Protein AF-0000000085046410 (afdb_homodimer)

Structure (mmCIF, N/CA/C/O backbone):
data_AF-0000000085046410-model_v1
#
loop_
_entity.id
_entity.type
_entity.pdbx_description
1 polymer 'VOC domain-containing protein'
#
loop_
_atom_site.group_PDB
_atom_site.id
_atom_site.type_symbol
_atom_site.label_atom_id
_atom_site.label_alt_id
_atom_site.label_comp_id
_atom_site.label_asym_id
_atom_site.label_entity_id
_atom_site.label_seq_id
_atom_site.pdbx_PDB_ins_code
_atom_site.Cartn_x
_atom_site.Cartn_y
_atom_site.Cartn_z
_atom_site.occupancy
_atom_site.B_iso_or_equiv
_atom_site.auth_seq_id
_atom_site.auth_comp_id
_atom_site.auth_asym_id
_atom_site.auth_atom_id
_atom_site.pdbx_PDB_model_num
ATOM 1 N N . MET A 1 1 ? -1.59 -18.594 1.714 1 95.31 1 MET A N 1
ATOM 2 C CA . MET A 1 1 ? -0.84 -18.156 0.539 1 95.31 1 MET A CA 1
ATOM 3 C C . MET A 1 1 ? -0.277 -16.75 0.744 1 95.31 1 MET A C 1
ATOM 5 O O . MET A 1 1 ? 0.924 -16.594 0.967 1 95.31 1 MET A O 1
ATOM 9 N N . TRP A 1 2 ? -0.999 -15.766 0.775 1 97.25 2 TRP A N 1
ATOM 10 C CA . TRP A 1 2 ? -0.538 -14.414 1.081 1 97.25 2 TRP A CA 1
ATOM 11 C C . TRP A 1 2 ? -0.413 -14.211 2.586 1 97.25 2 TRP A C 1
ATOM 13 O O . TRP A 1 2 ? -1.308 -14.586 3.348 1 97.25 2 TRP A O 1
ATOM 23 N N . LYS A 1 3 ? 0.688 -13.602 3.021 1 98.19 3 LYS A N 1
ATOM 24 C CA . LYS A 1 3 ? 0.97 -13.602 4.453 1 98.19 3 LYS A CA 1
ATOM 25 C C . LYS A 1 3 ? 0.84 -12.195 5.039 1 98.19 3 LYS A C 1
ATOM 27 O O . LYS A 1 3 ? 0.313 -12.023 6.141 1 98.19 3 LYS A O 1
ATOM 32 N N . LYS A 1 4 ? 1.33 -11.203 4.387 1 98 4 LYS A N 1
ATOM 33 C CA . LYS A 1 4 ? 1.291 -9.836 4.902 1 98 4 LYS A CA 1
ATOM 34 C C . LYS A 1 4 ? 1.67 -8.828 3.82 1 98 4 LYS A C 1
ATOM 36 O O . LYS A 1 4 ? 2.256 -9.195 2.799 1 98 4 LYS A O 1
ATOM 41 N N . LEU A 1 5 ? 1.292 -7.59 3.977 1 97.88 5 LEU A N 1
ATOM 42 C CA . LEU A 1 5 ? 1.789 -6.48 3.17 1 97.88 5 LEU A CA 1
ATOM 43 C C . LEU A 1 5 ? 3.244 -6.172 3.508 1 97.88 5 LEU A C 1
ATOM 45 O O . LEU A 1 5 ? 3.549 -5.746 4.625 1 97.88 5 LEU A O 1
ATOM 49 N N . GLU A 1 6 ? 4.098 -6.402 2.623 1 96.56 6 GLU A N 1
ATOM 50 C CA . GLU A 1 6 ? 5.512 -6.141 2.865 1 96.56 6 GLU A CA 1
ATOM 51 C C . GLU A 1 6 ? 5.816 -4.648 2.781 1 96.56 6 GLU A C 1
ATOM 53 O O . GLU A 1 6 ? 6.398 -4.074 3.705 1 96.56 6 GLU A O 1
ATOM 58 N N . CYS A 1 7 ? 5.438 -4.094 1.697 1 97.94 7 CYS A N 1
ATOM 59 C CA . CYS A 1 7 ? 5.703 -2.678 1.481 1 97.94 7 CYS A CA 1
ATOM 60 C C . CYS A 1 7 ? 4.828 -2.123 0.363 1 97.94 7 CYS A C 1
ATOM 62 O O . CYS A 1 7 ? 4.176 -2.883 -0.355 1 97.94 7 CYS A O 1
ATOM 64 N N . ILE A 1 8 ? 4.77 -0.828 0.295 1 98.62 8 ILE A N 1
ATOM 65 C CA . ILE A 1 8 ? 4.359 -0.088 -0.894 1 98.62 8 ILE A CA 1
ATOM 66 C C . ILE A 1 8 ? 5.555 0.671 -1.467 1 98.62 8 ILE A C 1
ATOM 68 O O . ILE A 1 8 ? 6.234 1.406 -0.747 1 98.62 8 ILE A O 1
ATOM 72 N N . ALA A 1 9 ? 5.797 0.421 -2.719 1 98.69 9 ALA A N 1
ATOM 73 C CA . ALA A 1 9 ? 6.863 1.151 -3.402 1 98.69 9 ALA A CA 1
ATOM 74 C C . ALA A 1 9 ? 6.293 2.285 -4.25 1 98.69 9 ALA A C 1
ATOM 76 O O . ALA A 1 9 ? 5.383 2.07 -5.055 1 98.69 9 ALA A O 1
ATOM 77 N N . ILE A 1 10 ? 6.805 3.469 -4.098 1 98.81 10 ILE A N 1
ATOM 78 C CA . ILE A 1 10 ? 6.309 4.637 -4.812 1 98.81 10 ILE A CA 1
ATOM 79 C C . ILE A 1 10 ? 7.445 5.277 -5.605 1 98.81 10 ILE A C 1
ATOM 81 O O . ILE A 1 10 ? 8.617 5.16 -5.234 1 98.81 10 ILE A O 1
ATOM 85 N N . PHE A 1 11 ? 7.047 5.918 -6.652 1 98.69 11 PHE A N 1
ATOM 86 C CA . PHE A 1 11 ? 8.016 6.598 -7.504 1 98.69 11 PHE A CA 1
ATOM 87 C C . PHE A 1 11 ? 8.289 8.008 -6.988 1 98.69 11 PHE A C 1
ATOM 89 O O . PHE A 1 11 ? 7.379 8.695 -6.535 1 98.69 11 PHE A O 1
ATOM 96 N N . THR A 1 12 ? 9.461 8.414 -7.039 1 98.69 12 THR A N 1
ATOM 97 C CA . THR A 1 12 ? 9.883 9.789 -6.785 1 98.69 12 THR A CA 1
ATOM 98 C C . THR A 1 12 ? 10.977 10.203 -7.77 1 98.69 12 THR A C 1
ATOM 100 O O . THR A 1 12 ? 11.844 9.406 -8.109 1 98.69 12 THR A O 1
ATOM 103 N N . GLU A 1 13 ? 10.883 11.359 -8.281 1 97.81 13 GLU A N 1
ATOM 104 C CA . GLU A 1 13 ? 11.867 11.867 -9.242 1 97.81 13 GLU A CA 1
ATOM 105 C C . GLU A 1 13 ? 13.195 12.172 -8.562 1 97.81 13 GLU A C 1
ATOM 107 O O . GLU A 1 13 ? 14.258 11.836 -9.078 1 97.81 13 GLU A O 1
ATOM 112 N N . ASP A 1 14 ? 13.148 12.859 -7.484 1 98.12 14 ASP A N 1
ATOM 113 C CA . ASP A 1 14 ? 14.312 13.195 -6.676 1 98.12 14 ASP A CA 1
ATOM 114 C C . ASP A 1 14 ? 14.312 12.43 -5.355 1 98.12 14 ASP A C 1
ATOM 116 O O . ASP A 1 14 ? 13.766 12.898 -4.359 1 98.12 14 ASP A O 1
ATOM 120 N N . ILE A 1 15 ? 15.031 11.359 -5.297 1 98.5 15 ILE A N 1
ATOM 121 C CA . ILE A 1 15 ? 14.922 10.406 -4.195 1 98.5 15 ILE A CA 1
ATOM 122 C C . ILE A 1 15 ? 15.555 10.992 -2.938 1 98.5 15 ILE A C 1
ATOM 124 O O . ILE A 1 15 ? 15.094 10.742 -1.824 1 98.5 15 ILE A O 1
ATOM 128 N N . LYS A 1 16 ? 16.609 11.773 -3.02 1 98.31 16 LYS A N 1
ATOM 129 C CA . LYS A 1 16 ? 17.234 12.391 -1.859 1 98.31 16 LYS A CA 1
ATOM 130 C C . LYS A 1 16 ? 16.281 13.352 -1.157 1 98.31 16 LYS A C 1
ATOM 132 O O . LYS A 1 16 ? 16.172 13.344 0.07 1 98.31 16 LYS A O 1
ATOM 137 N N . GLU A 1 17 ? 15.602 14.141 -1.913 1 98.5 17 GLU A N 1
ATOM 138 C CA . GLU A 1 17 ? 14.625 15.062 -1.34 1 98.5 17 GLU A CA 1
ATOM 139 C C . GLU A 1 17 ? 13.477 14.305 -0.678 1 98.5 17 GLU A C 1
ATOM 141 O O . GLU A 1 17 ? 12.977 14.711 0.374 1 98.5 17 GLU A O 1
ATOM 146 N N . SER A 1 18 ? 13.039 13.273 -1.33 1 98.81 18 SER A N 1
ATOM 147 C CA . SER A 1 18 ? 11.953 12.477 -0.763 1 98.81 18 SER A CA 1
ATOM 148 C C . SER A 1 18 ? 12.375 11.82 0.547 1 98.81 18 SER A C 1
ATOM 150 O O . SER A 1 18 ? 11.609 11.789 1.51 1 98.81 18 SER A O 1
ATOM 152 N N . ILE A 1 19 ? 13.586 11.258 0.604 1 98.75 19 ILE A N 1
ATOM 153 C CA . ILE A 1 19 ? 14.102 10.68 1.84 1 98.75 19 ILE A CA 1
ATOM 154 C C . ILE A 1 19 ? 14.023 11.711 2.965 1 98.75 19 ILE A C 1
ATOM 156 O O . ILE A 1 19 ? 13.5 11.422 4.043 1 98.75 19 ILE A O 1
ATOM 160 N N . ALA A 1 20 ? 14.531 12.906 2.709 1 98.62 20 ALA A N 1
ATOM 161 C CA . ALA A 1 20 ? 14.539 13.969 3.709 1 98.62 20 ALA A CA 1
ATOM 162 C C . ALA A 1 20 ? 13.117 14.305 4.16 1 98.62 20 ALA A C 1
ATOM 164 O O . ALA A 1 20 ? 12.867 14.484 5.355 1 98.62 20 ALA A O 1
ATOM 165 N N . PHE A 1 21 ? 12.258 14.352 3.211 1 98.69 21 PHE A N 1
ATOM 166 C CA . PHE A 1 21 ? 10.875 14.68 3.52 1 98.69 21 PHE A CA 1
ATOM 167 C C . PHE A 1 21 ? 10.266 13.633 4.438 1 98.69 21 PHE A C 1
ATOM 169 O O . PHE A 1 21 ? 9.719 13.961 5.492 1 98.69 21 PHE A O 1
ATOM 176 N N . TYR A 1 22 ? 10.297 12.383 4.062 1 98.69 22 TYR A N 1
ATOM 177 C CA . TYR A 1 22 ? 9.648 11.328 4.836 1 98.69 22 TYR A CA 1
ATOM 178 C C . TYR A 1 22 ? 10.344 11.125 6.176 1 98.69 22 TYR A C 1
ATOM 180 O O . TYR A 1 22 ? 9.703 10.766 7.164 1 98.69 22 TYR A O 1
ATOM 188 N N . GLN A 1 23 ? 11.656 11.359 6.289 1 98.5 23 GLN A N 1
ATOM 189 C CA . GLN A 1 23 ? 12.328 11.352 7.582 1 98.5 23 GLN A CA 1
ATOM 190 C C . GLN A 1 23 ? 11.758 12.43 8.5 1 98.5 23 GLN A C 1
ATOM 192 O O . GLN A 1 23 ? 11.609 12.219 9.703 1 98.5 23 GLN A O 1
ATOM 197 N N . SER A 1 24 ? 11.5 13.586 7.906 1 97.5 24 SER A N 1
ATOM 198 C CA . SER A 1 24 ? 10.93 14.672 8.695 1 97.5 24 SER A CA 1
ATOM 199 C C . SER A 1 24 ? 9.562 14.289 9.258 1 97.5 24 SER A C 1
ATOM 201 O O . SER A 1 24 ? 9.07 14.922 10.195 1 97.5 24 SER A O 1
ATOM 203 N N . LEU A 1 25 ? 8.914 13.305 8.664 1 97.62 25 LEU A N 1
ATOM 204 C CA . LEU A 1 25 ? 7.602 12.852 9.102 1 97.62 25 LEU A CA 1
ATOM 205 C C . LEU A 1 25 ? 7.73 11.719 10.117 1 97.62 25 LEU A C 1
ATOM 207 O O . LEU A 1 25 ? 6.723 11.219 10.625 1 97.62 25 LEU A O 1
ATOM 211 N N . GLY A 1 26 ? 8.945 11.234 10.375 1 97.38 26 GLY A N 1
ATOM 212 C CA . GLY A 1 26 ? 9.164 10.266 11.438 1 97.38 26 GLY A CA 1
ATOM 213 C C . GLY A 1 26 ? 9.688 8.938 10.93 1 97.38 26 GLY A C 1
ATOM 214 O O . GLY A 1 26 ? 9.984 8.031 11.719 1 97.38 26 GLY A O 1
ATOM 215 N N . LEU A 1 27 ? 9.773 8.789 9.602 1 98.5 27 LEU A N 1
ATOM 216 C CA . LEU A 1 27 ? 10.312 7.543 9.07 1 98.5 27 LEU A CA 1
ATOM 217 C C . LEU A 1 27 ? 11.836 7.535 9.148 1 98.5 27 LEU A C 1
ATOM 219 O O . LEU A 1 27 ? 12.461 8.594 9.273 1 98.5 27 LEU A O 1
ATOM 223 N N . THR A 1 28 ? 12.406 6.305 9.102 1 98.62 28 THR A N 1
ATOM 224 C CA . THR A 1 28 ? 13.852 6.145 9.109 1 98.62 28 THR A CA 1
ATOM 225 C C . THR A 1 28 ? 14.312 5.336 7.895 1 98.62 28 THR A C 1
ATOM 227 O O . THR A 1 28 ? 13.664 4.355 7.52 1 98.62 28 THR A O 1
ATOM 230 N N . LYS A 1 29 ? 15.383 5.781 7.277 1 98.44 29 LYS A N 1
ATOM 231 C CA . LYS A 1 29 ? 15.984 5 6.199 1 98.44 29 LYS A CA 1
ATOM 232 C C . LYS A 1 29 ? 16.547 3.682 6.723 1 98.44 29 LYS A C 1
ATOM 234 O O . LYS A 1 29 ? 17.453 3.676 7.562 1 98.44 29 LYS A O 1
ATOM 239 N N . ALA A 1 30 ? 16.078 2.635 6.211 1 98.12 30 ALA A N 1
ATOM 240 C CA . ALA A 1 30 ? 16.469 1.326 6.73 1 98.12 30 ALA A CA 1
ATOM 241 C C . ALA A 1 30 ? 17.531 0.678 5.852 1 98.12 30 ALA A C 1
ATOM 243 O O . ALA A 1 30 ? 18.453 0.029 6.355 1 98.12 30 ALA A O 1
ATOM 244 N N . TRP A 1 31 ? 17.422 0.747 4.578 1 97.69 31 TRP A N 1
ATOM 245 C CA . TRP A 1 31 ? 18.344 0.157 3.611 1 97.69 31 TRP A CA 1
ATOM 246 C C . TRP A 1 31 ? 18.281 0.896 2.279 1 97.69 31 TRP A C 1
ATOM 248 O O . TRP A 1 31 ? 17.359 1.691 2.045 1 97.69 31 TRP A O 1
ATOM 258 N N . GLU A 1 32 ? 19.219 0.774 1.506 1 97.12 32 GLU A N 1
ATOM 259 C CA . GLU A 1 32 ? 19.234 1.232 0.12 1 97.12 32 GLU A CA 1
ATOM 260 C C . GLU A 1 32 ? 19.812 0.165 -0.804 1 97.12 32 GLU A C 1
ATOM 262 O O . GLU A 1 32 ? 20.641 -0.646 -0.381 1 97.12 32 GLU A O 1
ATOM 267 N N . ALA A 1 33 ? 19.312 0.084 -1.944 1 95.19 33 ALA A N 1
ATOM 268 C CA . ALA A 1 33 ? 19.781 -0.821 -2.99 1 95.19 33 ALA A CA 1
ATOM 269 C C . ALA A 1 33 ? 19.844 -0.113 -4.34 1 95.19 33 ALA A C 1
ATOM 271 O O . ALA A 1 33 ? 19.203 0.925 -4.535 1 95.19 33 ALA A O 1
ATOM 272 N N . TYR A 1 34 ? 20.672 -0.671 -5.141 1 94.62 34 TYR A N 1
ATOM 273 C CA . TYR A 1 34 ? 20.828 -0.117 -6.48 1 94.62 34 TYR A CA 1
ATOM 274 C C . TYR A 1 34 ? 20.469 -1.147 -7.543 1 94.62 34 TYR A C 1
ATOM 276 O O . TYR A 1 34 ? 20.656 -2.35 -7.34 1 94.62 34 TYR A O 1
ATOM 284 N N . GLN A 1 35 ? 19.844 -0.603 -8.594 1 91.12 35 GLN A N 1
ATOM 285 C CA . GLN A 1 35 ? 19.453 -1.455 -9.711 1 91.12 35 GLN A CA 1
ATOM 286 C C . GLN A 1 35 ? 20.078 -0.977 -11.016 1 91.12 35 GLN A C 1
ATOM 288 O O . GLN A 1 35 ? 20.469 0.187 -11.141 1 91.12 35 GLN A O 1
ATOM 293 N N . ASP A 1 36 ? 20.062 -1.9 -12 1 90.81 36 ASP A N 1
ATOM 294 C CA . ASP A 1 36 ? 20.516 -1.613 -13.352 1 90.81 36 ASP A CA 1
ATOM 295 C C . ASP A 1 36 ? 21.859 -0.88 -13.336 1 90.81 36 ASP A C 1
ATOM 297 O O . ASP A 1 36 ? 21.984 0.211 -13.898 1 90.81 36 ASP A O 1
ATOM 301 N N . GLU A 1 37 ? 22.891 -1.521 -12.727 1 90.06 37 GLU A N 1
ATOM 302 C CA . GLU A 1 37 ? 24.25 -0.996 -12.648 1 90.06 37 GLU A CA 1
ATOM 303 C C . GLU A 1 37 ? 24.266 0.386 -12 1 90.06 37 GLU A C 1
ATOM 305 O O . GLU A 1 37 ? 24.812 1.335 -12.57 1 90.06 37 GLU A O 1
ATOM 310 N N . GLU A 1 38 ? 23.469 0.575 -11.008 1 87.69 38 GLU A N 1
ATOM 311 C CA . GLU A 1 38 ? 23.469 1.73 -10.117 1 87.69 38 GLU A CA 1
ATOM 312 C C . GLU A 1 38 ? 22.766 2.92 -10.766 1 87.69 38 GLU A C 1
ATOM 314 O O . GLU A 1 38 ? 22.906 4.055 -10.305 1 87.69 38 GLU A O 1
ATOM 319 N N . GLN A 1 39 ? 22.109 2.631 -11.812 1 93 39 GLN A N 1
ATOM 320 C CA . GLN A 1 39 ? 21.375 3.703 -12.469 1 93 39 GLN A CA 1
ATOM 321 C C . GLN A 1 39 ? 20.172 4.145 -11.633 1 93 39 GLN A C 1
ATOM 323 O O . GLN A 1 39 ? 19.812 5.324 -11.617 1 93 39 GLN A O 1
ATOM 328 N N . TRP A 1 40 ? 19.578 3.143 -11.016 1 96.5 40 TRP A N 1
ATOM 329 C CA . TRP A 1 40 ? 18.375 3.441 -10.242 1 96.5 40 TRP A CA 1
ATOM 330 C C . TRP A 1 40 ? 18.547 3.016 -8.789 1 96.5 40 TRP A C 1
ATOM 332 O O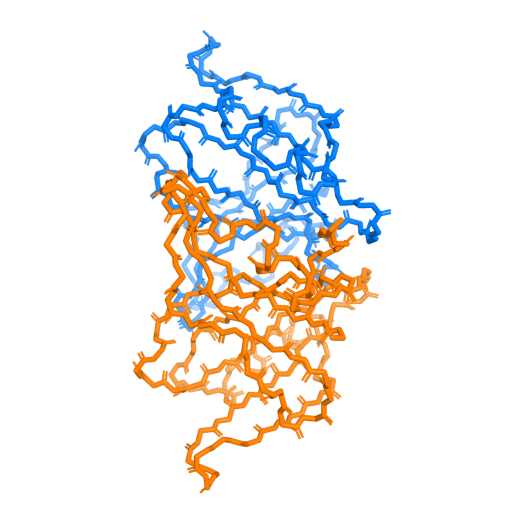 . TRP A 1 40 ? 19.344 2.129 -8.484 1 96.5 40 TRP A O 1
ATOM 342 N N . MET A 1 41 ? 17.812 3.66 -7.934 1 97.31 41 MET A N 1
ATOM 343 C CA . MET A 1 41 ? 17.938 3.441 -6.496 1 97.31 41 MET A CA 1
ATOM 344 C C . MET A 1 41 ? 16.594 3.062 -5.883 1 97.31 41 MET A C 1
ATOM 346 O O . MET A 1 41 ? 15.555 3.566 -6.305 1 97.31 41 MET A O 1
ATOM 350 N N . LEU A 1 42 ? 16.688 2.152 -4.926 1 97.81 42 LEU A N 1
ATOM 351 C CA . LEU A 1 42 ? 15.602 1.825 -4.008 1 97.81 42 LEU A CA 1
ATOM 352 C C . LEU A 1 42 ? 15.992 2.143 -2.57 1 97.81 42 LEU A C 1
ATOM 354 O O . LEU A 1 42 ? 17.125 1.881 -2.156 1 97.81 42 LEU A O 1
ATOM 358 N N . VAL A 1 43 ? 15.109 2.703 -1.853 1 98.69 43 VAL A N 1
ATOM 359 C CA . VAL A 1 43 ? 15.352 2.99 -0.443 1 98.69 43 VAL A CA 1
ATOM 360 C C . VAL A 1 43 ? 14.156 2.529 0.392 1 98.69 43 VAL A C 1
ATOM 362 O O . VAL A 1 43 ? 13.023 2.953 0.155 1 98.69 43 VAL A O 1
ATOM 365 N N . GLY A 1 44 ? 14.406 1.691 1.315 1 98.62 44 GLY A N 1
ATOM 366 C CA . GLY A 1 44 ? 13.383 1.295 2.271 1 98.62 44 GLY A CA 1
ATOM 367 C C . GLY A 1 44 ? 13.266 2.252 3.443 1 98.62 44 GLY A C 1
ATOM 368 O O . GLY A 1 44 ? 14.242 2.494 4.16 1 98.62 44 GLY A O 1
ATOM 369 N N . MET A 1 45 ? 12.062 2.863 3.625 1 98.81 45 MET A N 1
ATOM 370 C CA . MET A 1 45 ? 11.758 3.725 4.766 1 98.81 45 MET A CA 1
ATOM 371 C C . MET A 1 45 ? 10.914 2.986 5.797 1 98.81 45 MET A C 1
ATOM 373 O O . MET A 1 45 ? 9.844 2.471 5.469 1 98.81 45 MET A O 1
ATOM 377 N N . ARG A 1 46 ? 11.352 2.982 7.016 1 98.44 46 ARG A N 1
ATOM 378 C CA . ARG A 1 46 ? 10.648 2.289 8.086 1 98.44 46 ARG A CA 1
ATOM 379 C C . ARG A 1 46 ? 9.828 3.264 8.922 1 98.44 46 ARG A C 1
ATOM 381 O O . ARG A 1 46 ? 10.289 4.363 9.242 1 98.44 46 ARG A O 1
ATOM 388 N N . PHE A 1 47 ? 8.641 2.873 9.227 1 98.38 47 PHE A N 1
ATOM 389 C CA . PHE A 1 47 ? 7.801 3.609 10.164 1 98.38 47 PHE A CA 1
ATOM 390 C C . PHE A 1 47 ? 8.211 3.314 11.602 1 98.38 47 PHE A C 1
ATOM 392 O O . PHE A 1 47 ? 8.82 2.279 11.875 1 98.38 47 PHE A O 1
ATOM 399 N N . PRO A 1 48 ? 7.902 4.191 12.539 1 97.81 48 PRO A N 1
ATOM 400 C CA . PRO A 1 48 ? 8.219 3.926 13.945 1 97.81 48 PRO A CA 1
ATOM 401 C C . PRO A 1 48 ? 7.488 2.705 14.492 1 97.81 48 PRO A C 1
ATOM 403 O O . PRO A 1 48 ? 7.996 2.023 15.383 1 97.81 48 PRO A O 1
ATOM 406 N N . ASP A 1 49 ? 6.332 2.521 13.945 1 95.75 49 ASP A N 1
ATOM 407 C CA . ASP A 1 49 ? 5.504 1.392 14.359 1 95.75 49 ASP A CA 1
ATOM 408 C C . ASP A 1 49 ? 5.141 0.51 13.172 1 95.75 49 ASP A C 1
ATOM 410 O O . ASP A 1 49 ? 5.215 0.95 12.023 1 95.75 49 ASP A O 1
ATOM 414 N N . GLY A 1 50 ? 4.859 -0.725 13.445 1 91.62 50 GLY A N 1
ATOM 415 C CA . GLY A 1 50 ? 4.441 -1.633 12.383 1 91.62 50 GLY A CA 1
ATOM 416 C C . GLY A 1 50 ? 5.609 -2.268 11.648 1 91.62 50 GLY A C 1
ATOM 417 O O . GLY A 1 50 ? 6.77 -1.969 11.938 1 91.62 50 GLY A O 1
ATOM 418 N N . GLU A 1 51 ? 5.281 -3.105 10.648 1 93.81 51 GLU A N 1
ATOM 419 C CA . GLU A 1 51 ? 6.328 -3.904 10.016 1 93.81 51 GLU A CA 1
ATOM 420 C C . GLU A 1 51 ? 6.43 -3.604 8.523 1 93.81 51 GLU A C 1
ATOM 422 O O . GLU A 1 51 ? 7.445 -3.9 7.895 1 93.81 51 GLU A O 1
ATOM 427 N N . SER A 1 52 ? 5.406 -3.029 7.93 1 96.69 52 SER A N 1
ATOM 428 C CA . SER A 1 52 ? 5.453 -2.705 6.508 1 96.69 52 SER A CA 1
ATOM 429 C C . SER A 1 52 ? 6.285 -1.454 6.254 1 96.69 52 SER A C 1
ATOM 431 O O . SER A 1 52 ? 6.316 -0.542 7.082 1 96.69 52 SER A O 1
ATOM 433 N N . GLU A 1 53 ? 6.879 -1.392 5.109 1 98.25 53 GLU A N 1
ATOM 434 C CA . GLU A 1 53 ? 7.75 -0.268 4.77 1 98.25 53 GLU A CA 1
ATOM 435 C C . GLU A 1 53 ? 7.152 0.57 3.641 1 98.25 53 GLU A C 1
ATOM 437 O O . GLU A 1 53 ? 6.289 0.099 2.9 1 98.25 53 GLU A O 1
ATOM 442 N N . LEU A 1 54 ? 7.562 1.813 3.559 1 98.81 54 LEU A N 1
ATOM 443 C CA . LEU A 1 54 ? 7.465 2.639 2.359 1 98.81 54 LEU A CA 1
ATOM 444 C C . LEU A 1 54 ? 8.766 2.584 1.557 1 98.81 54 LEU A C 1
ATOM 446 O O . LEU A 1 54 ? 9.82 2.967 2.055 1 98.81 54 LEU A O 1
ATOM 450 N N . VAL A 1 55 ? 8.695 2.088 0.378 1 98.81 55 VAL A N 1
ATOM 451 C CA . VAL A 1 55 ? 9.898 2.002 -0.435 1 98.81 55 VAL A CA 1
ATOM 452 C C . VAL A 1 55 ? 9.883 3.094 -1.502 1 98.81 55 VAL A C 1
ATOM 454 O O . VAL A 1 55 ? 8.891 3.26 -2.213 1 98.81 55 VAL A O 1
ATOM 457 N N . LEU A 1 56 ? 10.93 3.854 -1.559 1 98.88 56 LEU A N 1
ATOM 458 C CA . LEU A 1 56 ? 11.125 4.879 -2.578 1 98.88 56 LEU A CA 1
ATOM 459 C C . LEU A 1 56 ? 11.914 4.328 -3.76 1 98.88 56 LEU A C 1
ATOM 461 O O . LEU A 1 56 ? 12.898 3.605 -3.572 1 98.88 56 LEU A O 1
ATOM 465 N N . LYS A 1 57 ? 11.438 4.602 -4.949 1 98.62 57 LYS A N 1
ATOM 466 C CA . LYS A 1 57 ? 12.148 4.195 -6.156 1 98.62 57 LYS A CA 1
ATOM 467 C C . LYS A 1 57 ? 12.203 5.332 -7.172 1 98.62 57 LYS A C 1
ATOM 469 O O . LYS A 1 57 ? 11.266 6.129 -7.273 1 98.62 57 LYS A O 1
ATOM 474 N N . ASN A 1 58 ? 13.273 5.383 -7.992 1 98.44 58 ASN A N 1
ATOM 475 C CA . ASN A 1 58 ? 13.422 6.547 -8.859 1 98.44 58 ASN A CA 1
ATOM 476 C C . ASN A 1 58 ? 13.57 6.137 -10.32 1 98.44 58 ASN A C 1
ATOM 478 O O . ASN A 1 58 ? 13.992 6.941 -11.156 1 98.44 58 ASN A O 1
ATOM 482 N N . ASN A 1 59 ? 13.297 4.844 -10.648 1 97.69 59 ASN A N 1
ATOM 483 C CA . ASN A 1 59 ? 13.242 4.438 -12.055 1 97.69 59 ASN A CA 1
ATOM 484 C C . ASN A 1 59 ? 12.031 5.031 -12.766 1 97.69 59 ASN A C 1
ATOM 486 O O . ASN A 1 59 ? 10.898 4.656 -12.484 1 97.69 59 ASN A O 1
ATOM 490 N N . PRO A 1 60 ? 12.234 5.926 -13.75 1 96.62 60 PRO A N 1
ATOM 491 C CA . PRO A 1 60 ? 11.102 6.617 -14.367 1 96.62 60 PRO A CA 1
ATOM 492 C C . PRO A 1 60 ? 10.219 5.684 -15.195 1 96.62 60 PRO A C 1
ATOM 494 O O . PRO A 1 60 ? 9.07 6.027 -15.508 1 96.62 60 PRO A O 1
ATOM 497 N N . ASN A 1 61 ? 10.727 4.523 -15.586 1 95.75 61 ASN A N 1
ATOM 498 C CA . ASN A 1 61 ? 9.938 3.537 -16.312 1 95.75 61 ASN A CA 1
ATOM 499 C C . ASN A 1 61 ? 8.945 2.826 -15.391 1 95.75 61 ASN A C 1
ATOM 501 O O . ASN A 1 61 ? 8.031 2.145 -15.859 1 95.75 61 ASN A O 1
ATOM 505 N N . LEU A 1 62 ? 9.102 2.996 -14.117 1 95.31 62 LEU A N 1
ATOM 506 C CA . LEU A 1 62 ? 8.227 2.418 -13.094 1 95.31 62 LEU A CA 1
ATOM 507 C C . LEU A 1 62 ? 7.598 3.508 -12.242 1 95.31 62 LEU A C 1
ATOM 509 O O . LEU A 1 62 ? 7.691 3.471 -11.008 1 95.31 62 LEU A O 1
ATOM 513 N N . ASN A 1 63 ? 7.02 4.398 -12.844 1 96.44 63 ASN A N 1
ATOM 514 C CA . ASN A 1 63 ? 6.477 5.586 -12.195 1 96.44 63 ASN A CA 1
ATOM 515 C C . ASN A 1 63 ? 5.051 5.355 -11.703 1 96.44 63 ASN A C 1
ATOM 517 O O . ASN A 1 63 ? 4.164 6.168 -11.961 1 96.44 63 ASN A O 1
ATOM 521 N N . PHE A 1 64 ? 4.824 4.223 -11.055 1 94.81 64 PHE A N 1
ATOM 522 C CA . PHE A 1 64 ? 3.559 3.83 -10.445 1 94.81 64 PHE A CA 1
ATOM 523 C C . PHE A 1 64 ? 3.785 3.186 -9.086 1 94.81 64 PHE A C 1
ATOM 525 O O . PHE A 1 64 ? 4.91 2.812 -8.75 1 94.81 64 PHE A O 1
ATOM 532 N N . SER A 1 65 ? 2.775 3.146 -8.328 1 96.69 65 SER A N 1
ATOM 533 C CA . SER A 1 65 ? 2.873 2.486 -7.031 1 96.69 65 SER A CA 1
ATOM 534 C C . SER A 1 65 ? 2.805 0.97 -7.176 1 96.69 65 SER A C 1
ATOM 536 O O . SER A 1 65 ? 2.012 0.452 -7.969 1 96.69 65 SER A O 1
ATOM 538 N N . GLU A 1 66 ? 3.613 0.281 -6.492 1 97.81 66 GLU A N 1
ATOM 539 C CA . GLU A 1 66 ? 3.609 -1.179 -6.449 1 97.81 66 GLU A CA 1
ATOM 540 C C . GLU A 1 66 ? 3.238 -1.687 -5.059 1 97.81 66 GLU A C 1
ATOM 542 O O . GLU A 1 66 ? 3.865 -1.307 -4.066 1 97.81 66 GLU A O 1
ATOM 547 N N . ILE A 1 67 ? 2.244 -2.52 -4.98 1 98.69 67 ILE A N 1
ATOM 548 C CA . ILE A 1 67 ? 1.867 -3.199 -3.748 1 98.69 67 ILE A CA 1
ATOM 549 C C . ILE A 1 67 ? 2.59 -4.543 -3.654 1 98.69 67 ILE A C 1
ATOM 551 O O . ILE A 1 67 ? 2.355 -5.438 -4.469 1 98.69 67 ILE A O 1
ATOM 555 N N . GLU A 1 68 ? 3.424 -4.676 -2.682 1 98.56 68 GLU A N 1
ATOM 556 C CA . GLU A 1 68 ? 4.207 -5.898 -2.557 1 98.56 68 GLU A CA 1
ATOM 557 C C . GLU A 1 68 ? 3.717 -6.75 -1.388 1 98.56 68 GLU A C 1
ATOM 559 O O . GLU A 1 68 ? 3.629 -6.27 -0.256 1 98.56 68 GLU A O 1
ATOM 564 N N . ILE A 1 69 ? 3.457 -8.008 -1.653 1 98.69 69 ILE A N 1
ATOM 565 C CA . ILE A 1 69 ? 2.887 -8.938 -0.688 1 98.69 69 ILE A CA 1
ATOM 566 C C . ILE A 1 69 ? 3.873 -10.07 -0.423 1 98.69 69 ILE A C 1
ATOM 568 O O . ILE A 1 69 ? 4.449 -10.633 -1.357 1 98.69 69 ILE A O 1
ATOM 572 N N . VAL A 1 70 ? 4.035 -10.383 0.818 1 98.25 70 VAL A N 1
ATOM 573 C CA . VAL A 1 70 ? 4.816 -11.555 1.174 1 98.25 70 VAL A CA 1
ATOM 574 C C . VAL A 1 70 ? 3.977 -12.82 0.978 1 98.25 70 VAL A C 1
ATOM 576 O O . VAL A 1 70 ? 2.875 -12.93 1.522 1 98.25 70 VAL A O 1
ATOM 579 N N . CYS A 1 71 ? 4.504 -13.664 0.186 1 97.06 71 CYS A N 1
ATOM 580 C CA . CYS A 1 71 ? 3.932 -14.984 -0.051 1 97.06 71 CYS A CA 1
ATOM 581 C C . CYS A 1 71 ? 4.797 -16.078 0.567 1 97.06 71 CYS A C 1
ATOM 583 O O . CYS A 1 71 ? 6.027 -16.016 0.488 1 97.06 71 CYS A O 1
ATOM 585 N N . GLU A 1 72 ? 4.145 -17.016 1.173 1 95.94 72 GLU A N 1
ATOM 586 C CA . GLU A 1 72 ? 4.891 -18.125 1.752 1 95.94 72 GLU A CA 1
ATOM 587 C C . GLU A 1 72 ? 5.773 -18.812 0.706 1 95.94 72 GLU A C 1
ATOM 589 O O . GLU A 1 72 ? 6.953 -19.062 0.955 1 95.94 72 GLU A O 1
ATOM 594 N N . ASP A 1 73 ? 5.23 -19.188 -0.378 1 97.56 73 ASP A N 1
ATOM 595 C CA . ASP A 1 73 ? 5.879 -19.844 -1.51 1 97.56 73 ASP A CA 1
ATOM 596 C C . ASP A 1 73 ? 5.352 -19.297 -2.836 1 97.56 73 ASP A C 1
ATOM 598 O O . ASP A 1 73 ? 4.246 -19.641 -3.258 1 97.56 73 ASP A O 1
ATOM 602 N N . VAL A 1 74 ? 6.207 -18.531 -3.549 1 98.38 74 VAL A N 1
ATOM 603 C CA . VAL A 1 74 ? 5.785 -17.828 -4.754 1 98.38 74 VAL A CA 1
ATOM 604 C C . VAL A 1 74 ? 5.516 -18.828 -5.871 1 98.38 74 VAL A C 1
ATOM 606 O O . VAL A 1 74 ? 4.52 -18.703 -6.59 1 98.38 74 VAL A O 1
ATOM 609 N N . GLN A 1 75 ? 6.359 -19.781 -5.992 1 98 75 GLN A N 1
ATOM 610 C CA . GLN A 1 75 ? 6.195 -20.781 -7.035 1 98 75 GLN A CA 1
ATOM 611 C C . GLN A 1 75 ? 4.926 -21.609 -6.816 1 98 75 GLN A C 1
ATOM 613 O O . GLN A 1 75 ? 4.18 -21.859 -7.762 1 98 75 GLN A O 1
ATOM 618 N N . HIS A 1 76 ? 4.723 -22 -5.629 1 97.81 76 HIS A N 1
ATOM 619 C CA . HIS A 1 76 ? 3.516 -22.75 -5.309 1 97.81 76 HIS A CA 1
ATOM 620 C C . HIS A 1 76 ? 2.264 -21.922 -5.594 1 97.81 76 HIS A C 1
ATOM 622 O O . HIS A 1 76 ? 1.28 -22.453 -6.125 1 97.81 76 HIS A O 1
ATOM 628 N N . THR A 1 77 ? 2.312 -20.641 -5.172 1 97.81 77 THR A N 1
ATOM 629 C CA . THR A 1 77 ? 1.184 -19.766 -5.438 1 97.81 77 THR A CA 1
ATOM 630 C C . THR A 1 77 ? 0.895 -19.688 -6.934 1 97.81 77 THR A C 1
ATOM 632 O O . THR A 1 77 ? -0.259 -19.797 -7.355 1 97.81 77 THR A O 1
ATOM 635 N N . TYR A 1 78 ? 1.913 -19.484 -7.723 1 98.44 78 TYR A N 1
ATOM 636 C CA . TYR A 1 78 ? 1.773 -19.453 -9.172 1 98.44 78 TYR A CA 1
ATOM 637 C C . TYR A 1 78 ? 1.156 -20.734 -9.695 1 98.44 78 TYR A C 1
ATOM 639 O O . TYR A 1 78 ? 0.185 -20.703 -10.453 1 98.44 78 TYR A O 1
ATOM 647 N N . GLU A 1 79 ? 1.672 -21.875 -9.258 1 98.19 79 GLU A N 1
ATOM 648 C CA . GLU A 1 79 ? 1.189 -23.172 -9.734 1 98.19 79 GLU A CA 1
ATOM 649 C C . GLU A 1 79 ? -0.278 -23.375 -9.375 1 98.19 79 GLU A C 1
ATOM 651 O O . GLU A 1 79 ? -1.034 -23.969 -10.148 1 98.19 79 GLU A O 1
ATOM 656 N N . THR A 1 80 ? -0.598 -22.906 -8.25 1 97.12 80 THR A N 1
ATOM 657 C CA . THR A 1 80 ? -1.963 -23.062 -7.758 1 97.12 80 THR A CA 1
ATOM 658 C C . THR A 1 80 ? -2.928 -22.203 -8.57 1 97.12 80 THR A C 1
ATOM 660 O O . THR A 1 80 ? -4.07 -22.594 -8.812 1 97.12 80 THR A O 1
ATOM 663 N N . LEU A 1 81 ? -2.465 -21.047 -9.016 1 97.75 81 LEU A N 1
ATOM 664 C CA . LEU A 1 81 ? -3.381 -20.031 -9.531 1 97.75 81 LEU A CA 1
ATOM 665 C C . LEU A 1 81 ? -3.295 -19.953 -11.055 1 97.75 81 LEU A C 1
ATOM 667 O O . LEU A 1 81 ? -4.156 -19.359 -11.703 1 97.75 81 LEU A O 1
ATOM 671 N N . LYS A 1 82 ? -2.336 -20.547 -11.656 1 97.38 82 LYS A N 1
ATOM 672 C CA . LYS A 1 82 ? -2.02 -20.312 -13.055 1 97.38 82 LYS A CA 1
ATOM 673 C C . LYS A 1 82 ? -3.148 -20.781 -13.969 1 97.38 82 LYS A C 1
ATOM 675 O O . LYS A 1 82 ? -3.27 -20.328 -15.109 1 97.38 82 LYS A O 1
ATOM 680 N N . THR A 1 83 ? -4.012 -21.656 -13.531 1 97.12 83 THR A N 1
ATOM 681 C CA . THR A 1 83 ? -5.066 -22.203 -14.383 1 97.12 83 THR A CA 1
ATOM 682 C C . THR A 1 83 ? -6.305 -21.312 -14.352 1 97.12 83 THR A C 1
ATOM 684 O O . THR A 1 83 ? -7.211 -21.469 -15.172 1 97.12 83 THR A O 1
ATOM 687 N N . ASN A 1 84 ? -6.383 -20.406 -13.391 1 97.19 84 ASN A N 1
ATOM 688 C CA . ASN A 1 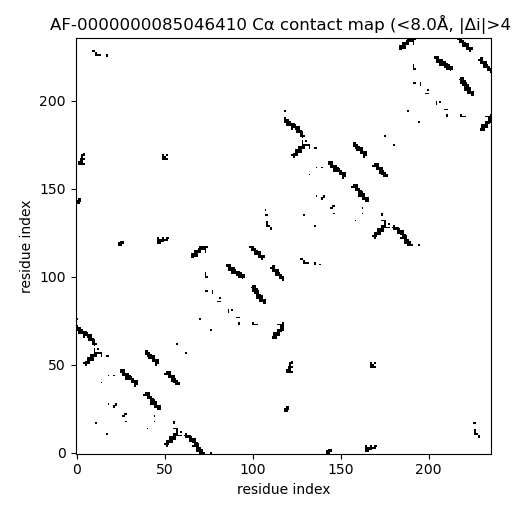84 ? -7.48 -19.453 -13.352 1 97.19 84 ASN A CA 1
ATOM 689 C C . ASN A 1 84 ? -7.355 -18.422 -14.469 1 97.19 84 ASN A C 1
ATOM 691 O O . ASN A 1 84 ? -6.441 -17.594 -14.453 1 97.19 84 ASN A O 1
ATOM 695 N N . PRO A 1 85 ? -8.227 -18.406 -15.367 1 96.81 85 PRO A N 1
ATOM 696 C CA . PRO A 1 85 ? -8.086 -17.531 -16.531 1 96.81 85 PRO A CA 1
ATOM 697 C C . PRO A 1 85 ? -8.305 -16.062 -16.203 1 96.81 85 PRO A C 1
ATOM 699 O O . PRO A 1 85 ? -8 -15.188 -17.016 1 96.81 85 PRO A O 1
ATOM 702 N N . GLU A 1 86 ? -8.82 -15.742 -15.094 1 97.44 86 GLU A N 1
ATOM 703 C CA . GLU A 1 86 ? -9.102 -14.359 -14.711 1 97.44 86 GLU A CA 1
ATOM 704 C C . GLU A 1 86 ? -7.871 -13.688 -14.109 1 97.44 86 GLU A C 1
ATOM 706 O O . GLU A 1 86 ? -7.875 -12.484 -13.844 1 97.44 86 GLU A O 1
ATOM 711 N N . ILE A 1 87 ? -6.84 -14.5 -13.867 1 98.44 87 ILE A N 1
ATOM 712 C CA . ILE A 1 87 ? -5.578 -13.977 -13.352 1 98.44 87 ILE A CA 1
ATOM 713 C C . ILE A 1 87 ? -4.59 -13.789 -14.5 1 98.44 87 ILE A C 1
ATOM 715 O O . ILE A 1 87 ? -4.41 -14.688 -15.328 1 98.44 87 ILE A O 1
ATOM 719 N N . LYS A 1 88 ? -4.016 -12.625 -14.594 1 98.56 88 LYS A N 1
ATOM 720 C CA . LYS A 1 88 ? -2.961 -12.375 -15.57 1 98.56 88 LYS A CA 1
ATOM 721 C C . LYS A 1 88 ? -1.592 -12.305 -14.898 1 98.56 88 LYS A C 1
ATOM 723 O O . LYS A 1 88 ? -1.372 -11.492 -14 1 98.56 88 LYS A O 1
ATOM 728 N N . TRP A 1 89 ? -0.715 -13.125 -15.336 1 98.69 89 TRP A N 1
ATOM 729 C CA . TRP A 1 89 ? 0.661 -13.086 -14.844 1 98.69 89 TRP A CA 1
ATOM 730 C C . TRP A 1 89 ? 1.523 -12.18 -15.719 1 98.69 89 TRP A C 1
ATOM 732 O O . TRP A 1 89 ? 1.875 -12.539 -16.844 1 98.69 89 TRP A O 1
ATOM 742 N N . ILE A 1 90 ? 1.826 -11.094 -15.227 1 98.44 90 ILE A N 1
ATOM 743 C CA . ILE A 1 90 ? 2.672 -10.125 -15.914 1 98.44 90 ILE A CA 1
ATOM 744 C C . ILE A 1 90 ? 4.117 -10.617 -15.938 1 98.44 90 ILE A C 1
ATOM 746 O O . ILE A 1 90 ? 4.809 -10.484 -16.953 1 98.44 90 ILE A O 1
ATOM 750 N N . ARG A 1 91 ? 4.559 -11.133 -14.781 1 98.38 91 ARG A N 1
ATOM 751 C CA . ARG A 1 91 ? 5.816 -11.867 -14.656 1 98.38 91 ARG A CA 1
ATOM 752 C C . ARG A 1 91 ? 5.637 -13.141 -13.844 1 98.38 91 ARG A C 1
ATOM 754 O O . ARG A 1 91 ? 5.227 -13.094 -12.688 1 98.38 91 ARG A O 1
ATOM 761 N N . THR A 1 92 ? 5.977 -14.203 -14.578 1 98.69 92 THR A N 1
ATOM 762 C CA . THR A 1 92 ? 5.98 -15.469 -13.836 1 98.69 92 THR A CA 1
ATOM 763 C C . THR A 1 92 ? 7.148 -15.508 -12.852 1 98.69 92 THR A C 1
ATOM 765 O O . THR A 1 92 ? 8.039 -14.656 -12.898 1 98.69 92 THR A O 1
ATOM 768 N N . PRO A 1 93 ? 7.109 -16.5 -11.898 1 98.5 93 PRO A N 1
ATOM 769 C CA . PRO A 1 93 ? 8.141 -16.516 -10.859 1 98.5 93 PRO A CA 1
ATOM 770 C C . PRO A 1 93 ? 9.555 -16.516 -11.438 1 98.5 93 PRO A C 1
ATOM 772 O O . PRO A 1 93 ? 9.844 -17.266 -12.375 1 98.5 93 PRO A O 1
ATOM 775 N N . PHE A 1 94 ? 10.344 -15.703 -10.883 1 97.81 94 PHE A N 1
ATOM 776 C CA . PHE A 1 94 ? 11.766 -15.633 -11.195 1 97.81 94 PHE A CA 1
ATOM 777 C C . PHE A 1 94 ? 12.578 -15.359 -9.93 1 97.81 94 PHE A C 1
ATOM 779 O O . PHE A 1 94 ? 12.039 -14.891 -8.922 1 97.81 94 PHE A O 1
ATOM 786 N N . PRO A 1 95 ? 13.859 -15.711 -9.898 1 95.69 95 PRO A N 1
ATOM 787 C CA . PRO A 1 95 ? 14.664 -15.516 -8.688 1 95.69 95 PRO A CA 1
ATOM 788 C C . PRO A 1 95 ? 14.828 -14.047 -8.32 1 95.69 95 PRO A C 1
ATOM 790 O O . PRO A 1 95 ? 14.984 -13.195 -9.203 1 95.69 95 PRO A O 1
ATOM 793 N N . ASN A 1 96 ? 14.625 -13.719 -7.09 1 90.31 96 ASN A N 1
ATOM 794 C CA . ASN A 1 96 ? 14.961 -12.406 -6.555 1 90.31 96 ASN A CA 1
ATOM 795 C C . ASN A 1 96 ? 16.469 -12.227 -6.406 1 90.31 96 ASN A C 1
ATOM 797 O O . ASN A 1 96 ? 17.203 -13.211 -6.23 1 90.31 96 ASN A O 1
ATOM 801 N N . SER A 1 97 ? 17 -11.047 -6.465 1 80.31 97 SER A N 1
ATOM 802 C CA . SER A 1 97 ? 18.438 -10.797 -6.41 1 80.31 97 SER A CA 1
ATOM 803 C C . SER A 1 97 ? 19.016 -11.203 -5.062 1 80.31 97 SER A C 1
ATOM 805 O O . SER A 1 97 ? 20.203 -11.508 -4.957 1 80.31 97 SER A O 1
ATOM 807 N N . LEU A 1 98 ? 18.266 -11.219 -4.09 1 79.25 98 LEU A N 1
ATOM 808 C CA . LEU A 1 98 ? 18.734 -11.562 -2.754 1 79.25 98 LEU A CA 1
ATOM 809 C C . LEU A 1 98 ? 18.406 -13.016 -2.422 1 79.25 98 LEU A C 1
ATOM 811 O O . LEU A 1 98 ? 19.328 -13.82 -2.221 1 79.25 98 LEU A O 1
ATOM 815 N N . SER A 1 99 ? 17.172 -13.328 -2.277 1 85.56 99 SER A N 1
ATOM 816 C CA . SER A 1 99 ? 16.719 -14.688 -1.981 1 85.56 99 SER A CA 1
ATOM 817 C C . SER A 1 99 ? 15.258 -14.875 -2.365 1 85.56 99 SER A C 1
ATOM 819 O O . SER A 1 99 ? 14.477 -13.922 -2.336 1 85.56 99 SER A O 1
ATOM 821 N N . GLY A 1 100 ? 14.977 -16.078 -2.684 1 96.12 100 GLY A N 1
ATOM 822 C CA . GLY A 1 100 ? 13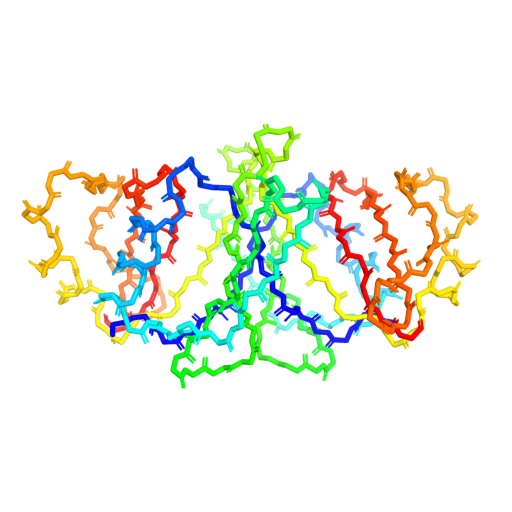.594 -16.422 -2.957 1 96.12 100 GLY A CA 1
ATOM 823 C C . GLY A 1 100 ? 13.156 -16.062 -4.363 1 96.12 100 GLY A C 1
ATOM 824 O O . GLY A 1 100 ? 13.938 -16.156 -5.309 1 96.12 100 GLY A O 1
ATOM 825 N N . HIS A 1 101 ? 11.883 -15.836 -4.547 1 98 101 HIS A N 1
ATOM 826 C CA . HIS A 1 101 ? 11.297 -15.57 -5.852 1 98 101 HIS A CA 1
ATOM 827 C C . HIS A 1 101 ? 10.391 -14.336 -5.812 1 98 101 HIS A C 1
ATOM 829 O O . HIS A 1 101 ? 9.938 -13.93 -4.742 1 98 101 HIS A O 1
ATOM 835 N N . VAL A 1 102 ? 10.18 -13.82 -6.977 1 98.06 102 VAL A N 1
ATOM 836 C CA . VAL A 1 102 ? 9.25 -12.727 -7.211 1 98.06 102 VAL A CA 1
ATOM 837 C C . VAL A 1 102 ? 8.312 -13.07 -8.359 1 98.06 102 VAL A C 1
ATOM 839 O O . VAL A 1 102 ? 8.695 -13.797 -9.281 1 98.06 102 VAL A O 1
ATOM 842 N N . ALA A 1 103 ? 7.141 -12.656 -8.328 1 98.5 103 ALA A N 1
ATOM 843 C CA . ALA A 1 103 ? 6.18 -12.703 -9.43 1 98.5 103 ALA A CA 1
ATOM 844 C C . ALA A 1 103 ? 5.277 -11.469 -9.43 1 98.5 103 ALA A C 1
ATOM 846 O O . ALA A 1 103 ? 5.152 -10.789 -8.406 1 98.5 103 ALA A O 1
ATOM 847 N N . VAL A 1 104 ? 4.77 -11.102 -10.531 1 98.62 104 VAL A N 1
ATOM 848 C CA . VAL A 1 104 ? 3.832 -9.992 -10.656 1 98.62 104 VAL A CA 1
ATOM 849 C C . VAL A 1 104 ? 2.529 -10.484 -11.281 1 98.62 104 VAL A C 1
ATOM 851 O O . VAL A 1 104 ? 2.537 -11.062 -12.367 1 98.62 104 VAL A O 1
ATOM 854 N N . MET A 1 105 ? 1.471 -10.211 -10.586 1 98.69 105 MET A N 1
ATOM 855 C CA . MET A 1 105 ? 0.183 -10.695 -11.078 1 98.69 105 MET A CA 1
ATOM 856 C C . MET A 1 105 ? -0.853 -9.578 -11.086 1 98.69 105 MET A C 1
ATOM 858 O O . MET A 1 105 ? -0.772 -8.648 -10.281 1 98.69 105 MET A O 1
ATOM 862 N N . GLN A 1 106 ? -1.769 -9.648 -11.984 1 98.69 106 GLN A N 1
ATOM 863 C CA . GLN A 1 106 ? -3.008 -8.875 -11.977 1 98.69 106 GLN A CA 1
ATOM 864 C C . GLN A 1 106 ? -4.188 -9.734 -11.531 1 98.69 106 GLN A C 1
ATOM 866 O O . GLN A 1 106 ? -4.48 -10.758 -12.148 1 98.69 106 GLN A O 1
ATOM 871 N N . ALA A 1 107 ? -4.797 -9.367 -10.461 1 98.75 107 ALA A N 1
ATOM 872 C CA . ALA A 1 107 ? -5.934 -10.094 -9.906 1 98.75 107 ALA A CA 1
ATOM 873 C C . ALA A 1 107 ? -7.164 -9.953 -10.797 1 98.75 107 ALA A C 1
ATOM 875 O O . ALA A 1 107 ? -7.195 -9.109 -11.695 1 98.75 107 ALA A O 1
ATOM 876 N N . PRO A 1 108 ? -8.164 -10.797 -10.609 1 98.56 108 PRO A N 1
ATOM 877 C CA . PRO A 1 108 ? -9.367 -10.742 -11.438 1 98.56 108 PRO A CA 1
ATOM 878 C C . PRO A 1 108 ? -10.031 -9.367 -11.43 1 98.56 108 PRO A C 1
ATOM 880 O O . PRO A 1 108 ? -10.68 -8.977 -12.406 1 98.56 108 PRO A O 1
ATOM 883 N N . ASP A 1 109 ? -9.812 -8.617 -10.32 1 98.38 109 ASP A N 1
ATOM 884 C CA . ASP A 1 109 ? -10.461 -7.312 -10.211 1 98.38 109 ASP A CA 1
ATOM 885 C C . ASP A 1 109 ? -9.602 -6.223 -10.844 1 98.38 109 ASP A C 1
ATOM 887 O O . ASP A 1 109 ? -9.898 -5.031 -10.719 1 98.38 109 ASP A O 1
ATOM 891 N N . GLY A 1 110 ? -8.508 -6.574 -11.406 1 98.06 110 GLY A N 1
ATOM 892 C CA . GLY A 1 110 ? -7.695 -5.641 -12.172 1 98.06 110 GLY A CA 1
ATOM 893 C C . GLY A 1 110 ? -6.531 -5.074 -11.383 1 98.06 110 GLY A C 1
ATOM 894 O O . GLY A 1 110 ? -5.66 -4.406 -11.945 1 98.06 110 GLY A O 1
ATOM 895 N N . ASN A 1 111 ? -6.477 -5.273 -10.164 1 98.56 111 ASN A N 1
ATOM 896 C CA . ASN A 1 111 ? -5.398 -4.754 -9.328 1 98.56 111 ASN A CA 1
ATOM 897 C C . ASN A 1 111 ? -4.129 -5.59 -9.461 1 98.56 111 ASN A C 1
ATOM 899 O O . ASN A 1 111 ? -4.199 -6.816 -9.562 1 98.56 111 ASN A O 1
ATOM 903 N N . VAL A 1 112 ? -3.018 -4.914 -9.422 1 98.56 112 VAL A N 1
ATOM 904 C CA . VAL A 1 112 ? -1.733 -5.566 -9.656 1 98.56 112 VAL A CA 1
ATOM 905 C C . VAL A 1 112 ? -0.964 -5.672 -8.336 1 98.56 112 VAL A C 1
ATOM 907 O O . VAL A 1 112 ? -0.937 -4.723 -7.551 1 98.56 112 VAL A O 1
ATOM 910 N N . PHE A 1 113 ? -0.331 -6.824 -8.133 1 98.75 113 PHE A N 1
ATOM 911 C CA . PHE A 1 113 ? 0.448 -7.094 -6.934 1 98.75 113 PHE A CA 1
ATOM 912 C C . PHE A 1 113 ? 1.803 -7.695 -7.289 1 98.75 113 PHE A C 1
ATOM 914 O O . PHE A 1 113 ? 1.904 -8.508 -8.211 1 98.75 113 PHE A O 1
ATOM 921 N N . VAL A 1 114 ? 2.781 -7.289 -6.562 1 98.62 114 VAL A N 1
ATOM 922 C CA . VAL A 1 114 ? 4.082 -7.945 -6.582 1 98.62 114 VAL A CA 1
ATOM 923 C C . VAL A 1 114 ? 4.168 -8.961 -5.449 1 98.62 114 VAL A C 1
ATOM 925 O O . VAL A 1 114 ? 3.973 -8.617 -4.281 1 98.62 114 VAL A O 1
ATOM 928 N N . LEU A 1 115 ? 4.406 -10.203 -5.789 1 98.56 115 LEU A N 1
ATOM 929 C CA . LEU A 1 115 ? 4.555 -11.266 -4.805 1 98.56 115 LEU A CA 1
ATOM 930 C C . LEU A 1 115 ? 6.027 -11.539 -4.523 1 98.56 115 LEU A C 1
ATOM 932 O O . LEU A 1 115 ? 6.828 -11.672 -5.449 1 98.56 115 LEU A O 1
ATOM 936 N N . VAL A 1 116 ? 6.352 -11.586 -3.254 1 98.06 116 VAL A N 1
ATOM 937 C CA . VAL A 1 116 ? 7.715 -11.898 -2.854 1 98.06 116 VAL A CA 1
ATOM 938 C C . VAL A 1 116 ? 7.699 -12.992 -1.785 1 98.06 116 VAL A C 1
ATOM 940 O O . VAL A 1 116 ? 6.816 -13.016 -0.928 1 98.06 116 VAL A O 1
ATOM 943 N N . GLY A 1 117 ? 8.602 -13.867 -1.839 1 97.44 117 GLY A N 1
ATOM 944 C CA . GLY A 1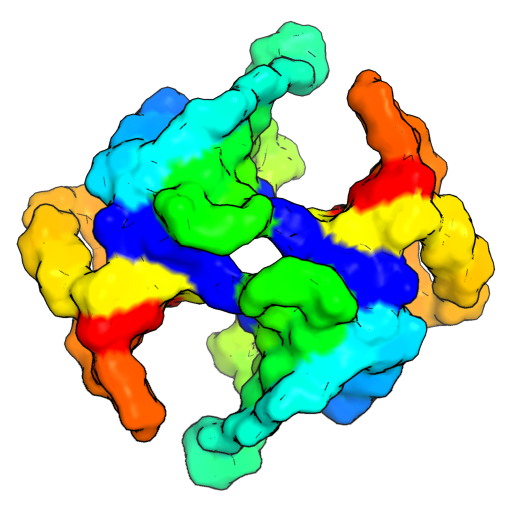 117 ? 8.68 -14.953 -0.877 1 97.44 117 GLY A CA 1
ATOM 945 C C . GLY A 1 117 ? 9.633 -16.062 -1.302 1 97.44 117 GLY A C 1
ATOM 946 O O . GLY A 1 117 ? 10.492 -15.852 -2.158 1 97.44 117 GLY A O 1
ATOM 947 N N . SER A 1 118 ? 9.602 -17.203 -0.532 1 94.25 118 SER A N 1
ATOM 948 C CA . SER A 1 118 ? 10.453 -18.328 -0.896 1 94.25 118 SER A CA 1
ATOM 949 C C . SER A 1 118 ? 10.148 -18.828 -2.309 1 94.25 118 SER A C 1
ATOM 951 O O . SER A 1 118 ? 9.039 -18.625 -2.811 1 94.25 118 SER A O 1
ATOM 953 N N . MET B 1 1 ? 5.566 11.664 13.734 1 95.25 1 MET B N 1
ATOM 954 C CA . MET B 1 1 ? 4.363 12.078 13.016 1 95.25 1 MET B CA 1
ATOM 955 C C . MET B 1 1 ? 3.691 10.891 12.344 1 95.25 1 MET B C 1
ATOM 957 O O . MET B 1 1 ? 2.672 10.391 12.828 1 95.25 1 MET B O 1
ATOM 961 N N . TRP B 1 2 ? 4.211 10.305 11.367 1 97.38 2 TRP B N 1
ATOM 962 C CA . TRP B 1 2 ? 3.676 9.094 10.758 1 97.38 2 TRP B CA 1
ATOM 963 C C . TRP B 1 2 ? 4.098 7.855 11.547 1 97.38 2 TRP B C 1
ATOM 965 O O . TRP B 1 2 ? 5.262 7.723 11.93 1 97.38 2 TRP B O 1
ATOM 975 N N . LYS B 1 3 ? 3.166 6.941 11.773 1 98.19 3 LYS B N 1
ATOM 976 C CA . LYS B 1 3 ? 3.455 5.863 12.719 1 98.19 3 LYS B CA 1
ATOM 977 C C . LYS B 1 3 ? 3.551 4.52 12 1 98.19 3 LYS B C 1
ATOM 979 O O . LYS B 1 3 ? 4.422 3.705 12.312 1 98.19 3 LYS B O 1
ATOM 984 N N . LYS B 1 4 ? 2.678 4.23 11.102 1 98 4 LYS B N 1
ATOM 985 C CA . LYS B 1 4 ? 2.672 2.947 10.406 1 98 4 LYS B CA 1
ATOM 986 C C . LYS B 1 4 ? 1.736 2.98 9.195 1 98 4 LYS B C 1
ATOM 988 O O . LYS B 1 4 ? 0.88 3.863 9.094 1 98 4 LYS B O 1
ATOM 993 N N . LEU B 1 5 ? 1.938 2.09 8.25 1 97.94 5 LEU B N 1
ATOM 994 C CA . LEU B 1 5 ? 0.985 1.84 7.176 1 97.94 5 LEU B CA 1
ATOM 995 C C . LEU B 1 5 ? -0.262 1.141 7.703 1 97.94 5 LEU B C 1
ATOM 997 O O . LEU B 1 5 ? -0.189 0.005 8.18 1 97.94 5 LEU B O 1
ATOM 1001 N N . GLU B 1 6 ? -1.337 1.79 7.672 1 96.75 6 GLU B N 1
ATOM 1002 C CA . GLU B 1 6 ? -2.578 1.195 8.164 1 96.75 6 GLU B CA 1
ATOM 1003 C C . GLU B 1 6 ? -3.143 0.196 7.156 1 96.75 6 GLU B C 1
ATOM 1005 O O . GLU B 1 6 ? -3.422 -0.954 7.504 1 96.75 6 GLU B O 1
ATOM 1010 N N . CYS B 1 7 ? -3.311 0.67 5.973 1 98 7 CYS B N 1
ATOM 1011 C CA . CYS B 1 7 ? -3.879 -0.178 4.93 1 98 7 CYS B CA 1
ATOM 1012 C C . CYS B 1 7 ? -3.605 0.4 3.547 1 98 7 CYS B C 1
ATOM 1014 O O . CYS B 1 7 ? -3.15 1.539 3.424 1 98 7 CYS B O 1
ATOM 1016 N N . ILE B 1 8 ? -3.803 -0.418 2.555 1 98.69 8 ILE B N 1
ATOM 1017 C CA . ILE B 1 8 ? -4.012 0.004 1.174 1 98.69 8 ILE B CA 1
ATOM 1018 C C . ILE B 1 8 ? -5.449 -0.297 0.755 1 98.69 8 ILE B C 1
ATOM 1020 O O . ILE B 1 8 ? -5.922 -1.427 0.899 1 98.69 8 ILE B O 1
ATOM 1024 N N . ALA B 1 9 ? -6.105 0.743 0.306 1 98.69 9 ALA B N 1
ATOM 1025 C CA . ALA B 1 9 ? -7.461 0.559 -0.207 1 98.69 9 ALA B CA 1
ATOM 1026 C C . ALA B 1 9 ? -7.469 0.505 -1.732 1 98.69 9 ALA B C 1
ATOM 1028 O O . ALA B 1 9 ? -6.918 1.39 -2.393 1 98.69 9 ALA B O 1
ATOM 1029 N N . ILE B 1 10 ? -8.078 -0.496 -2.295 1 98.75 10 ILE B N 1
ATOM 1030 C CA . ILE B 1 10 ? -8.102 -0.678 -3.742 1 98.75 10 ILE B CA 1
ATOM 1031 C C . ILE B 1 10 ? -9.547 -0.737 -4.23 1 98.75 10 ILE B C 1
ATOM 1033 O O . ILE B 1 10 ? -10.445 -1.134 -3.482 1 98.75 10 ILE B O 1
ATOM 1037 N N . PHE B 1 11 ? -9.695 -0.336 -5.445 1 98.69 11 PHE B N 1
ATOM 1038 C CA . PHE B 1 11 ? -11.016 -0.356 -6.059 1 98.69 11 PHE B CA 1
ATOM 1039 C C . PHE B 1 11 ? -11.312 -1.722 -6.664 1 98.69 11 PHE B C 1
ATOM 1041 O O . PHE B 1 11 ? -10.43 -2.352 -7.246 1 98.69 11 PHE B O 1
ATOM 1048 N N . THR B 1 12 ? -12.461 -2.17 -6.539 1 98.69 12 THR B N 1
ATOM 1049 C CA . THR B 1 12 ? -12.992 -3.35 -7.215 1 98.69 12 THR B CA 1
ATOM 1050 C C . THR B 1 12 ? -14.43 -3.113 -7.668 1 98.69 12 THR B C 1
ATOM 1052 O O . THR B 1 12 ? -15.219 -2.49 -6.953 1 98.69 12 THR B O 1
ATOM 1055 N N . GLU B 1 13 ? -14.742 -3.502 -8.836 1 97.81 13 GLU B N 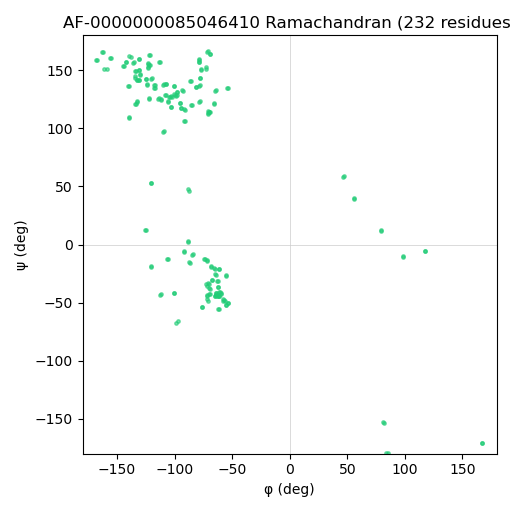1
ATOM 1056 C CA . GLU B 1 13 ? -16.078 -3.318 -9.375 1 97.81 13 GLU B CA 1
ATOM 1057 C C . GLU B 1 13 ? -17.094 -4.25 -8.703 1 97.81 13 GLU B C 1
ATOM 1059 O O . GLU B 1 13 ? -18.188 -3.83 -8.352 1 97.81 13 GLU B O 1
ATOM 1064 N N . ASP B 1 14 ? -16.75 -5.48 -8.578 1 98.12 14 ASP B N 1
ATOM 1065 C CA . ASP B 1 14 ? -17.562 -6.492 -7.91 1 98.12 14 ASP B CA 1
ATOM 1066 C C . ASP B 1 14 ? -16.938 -6.922 -6.59 1 98.12 14 ASP B C 1
ATOM 1068 O O . ASP B 1 14 ? -16.141 -7.863 -6.559 1 98.12 14 ASP B O 1
ATOM 1072 N N . ILE B 1 15 ? -17.359 -6.375 -5.52 1 98.5 15 ILE B N 1
ATOM 1073 C CA . ILE B 1 15 ? -16.688 -6.5 -4.238 1 98.5 15 ILE B CA 1
ATOM 1074 C C . ILE B 1 15 ? -16.875 -7.91 -3.686 1 98.5 15 ILE B C 1
ATOM 1076 O O . ILE B 1 15 ? -15.984 -8.461 -3.033 1 98.5 15 ILE B O 1
ATOM 1080 N N . LYS B 1 16 ? -18.016 -8.547 -3.883 1 98.31 16 LYS B N 1
ATOM 1081 C CA . LYS B 1 16 ? -18.25 -9.906 -3.41 1 98.31 16 LYS B CA 1
ATOM 1082 C C . LYS B 1 16 ? -17.281 -10.891 -4.059 1 98.31 16 LYS B C 1
ATOM 1084 O O . LYS B 1 16 ? -16.719 -11.75 -3.381 1 98.31 16 LYS B O 1
ATOM 1089 N N . GLU B 1 17 ? -17.094 -10.773 -5.324 1 98.5 17 GLU B N 1
ATOM 1090 C CA . GLU B 1 17 ? -16.141 -11.633 -6.027 1 98.5 17 GLU B CA 1
ATOM 1091 C C . GLU B 1 17 ? -14.711 -11.398 -5.543 1 98.5 17 GLU B C 1
ATOM 1093 O O . GLU B 1 17 ? -13.93 -12.344 -5.418 1 98.5 17 GLU B O 1
ATOM 1098 N N . SER B 1 18 ? -14.383 -10.164 -5.348 1 98.81 18 SER B N 1
ATOM 1099 C CA . SER B 1 18 ? -13.047 -9.852 -4.863 1 98.81 18 SER B CA 1
ATOM 1100 C C . SER B 1 18 ? -12.812 -10.422 -3.467 1 98.81 18 SER B C 1
ATOM 1102 O O . SER B 1 18 ? -11.742 -10.961 -3.18 1 98.81 18 SER B O 1
ATOM 1104 N N . ILE B 1 19 ? -13.789 -10.289 -2.562 1 98.75 19 ILE B N 1
ATOM 1105 C CA . ILE B 1 19 ? -13.68 -10.875 -1.23 1 98.75 19 ILE B CA 1
ATOM 1106 C C . ILE B 1 19 ? -13.359 -12.367 -1.345 1 98.75 19 ILE B C 1
ATOM 1108 O O . ILE B 1 19 ? -12.422 -12.859 -0.715 1 98.75 19 ILE B O 1
ATOM 1112 N N . ALA B 1 20 ? -14.133 -13.078 -2.162 1 98.62 20 ALA B N 1
ATOM 1113 C CA . ALA B 1 20 ? -13.945 -14.516 -2.342 1 98.62 20 ALA B CA 1
ATOM 1114 C C . ALA B 1 20 ? -12.539 -14.82 -2.865 1 98.62 20 ALA B C 1
ATOM 1116 O O . ALA B 1 20 ? -11.891 -15.758 -2.4 1 98.62 20 ALA B O 1
ATOM 1117 N N . PHE B 1 21 ? -12.125 -14.016 -3.793 1 98.69 21 PHE B N 1
ATOM 1118 C CA . PHE B 1 21 ? -10.805 -14.211 -4.379 1 98.69 21 PHE B CA 1
ATOM 1119 C C . PHE B 1 21 ? -9.719 -14.062 -3.324 1 98.69 21 PHE B C 1
ATOM 1121 O O . PHE B 1 21 ? -8.883 -14.945 -3.158 1 98.69 21 PHE B O 1
ATOM 1128 N N . TYR B 1 22 ? -9.672 -12.969 -2.631 1 98.69 22 TYR B N 1
ATOM 1129 C CA . TYR B 1 22 ? -8.609 -12.703 -1.673 1 98.69 22 TYR B CA 1
ATOM 1130 C C . TYR B 1 22 ? -8.688 -13.648 -0.484 1 98.69 22 TYR B C 1
ATOM 1132 O O . TYR B 1 22 ? -7.668 -14.008 0.107 1 98.69 22 TYR B O 1
ATOM 1140 N N . GLN B 1 23 ? -9.891 -14.117 -0.074 1 98.56 23 GLN B N 1
ATOM 1141 C CA . GLN B 1 23 ? -10.008 -15.164 0.937 1 98.56 23 GLN B CA 1
ATOM 1142 C C . GLN B 1 23 ? -9.328 -16.453 0.475 1 98.56 23 GLN B C 1
ATOM 1144 O O . GLN B 1 23 ? -8.695 -17.141 1.273 1 98.56 23 GLN B O 1
ATOM 1149 N N . SER B 1 24 ? -9.523 -16.75 -0.8 1 97.5 24 SER B N 1
ATOM 1150 C CA . SER B 1 24 ? -8.891 -17.938 -1.346 1 97.5 24 SER B CA 1
ATOM 1151 C C . SER B 1 24 ? -7.375 -17.859 -1.263 1 97.5 24 SER B C 1
ATOM 1153 O O . SER B 1 24 ? -6.684 -18.875 -1.356 1 97.5 24 SER B O 1
ATOM 1155 N N . LEU B 1 25 ? -6.836 -16.656 -1.14 1 97.62 25 LEU B N 1
ATOM 1156 C CA . LEU B 1 25 ? -5.395 -16.438 -1.062 1 97.62 25 LEU B CA 1
ATOM 1157 C C . LEU B 1 25 ? -4.922 -16.438 0.389 1 97.62 25 LEU B C 1
ATOM 1159 O O . LEU B 1 25 ? -3.729 -16.281 0.658 1 97.62 25 LEU B O 1
ATOM 1163 N N . GLY B 1 26 ? -5.844 -16.5 1.347 1 97.38 26 GLY B N 1
ATOM 1164 C CA . GLY B 1 26 ? -5.465 -16.656 2.744 1 97.38 26 GLY B CA 1
ATOM 1165 C C . GLY B 1 26 ? -5.898 -15.477 3.604 1 97.38 26 GLY B C 1
ATOM 1166 O O . GLY B 1 26 ? -5.711 -15.492 4.82 1 97.38 26 GLY B O 1
ATOM 1167 N N . LEU B 1 27 ? -6.445 -14.445 2.975 1 98.5 27 LEU B N 1
ATOM 1168 C CA . LEU B 1 27 ? -6.926 -13.312 3.768 1 98.5 27 LEU B CA 1
ATOM 1169 C C . LEU B 1 27 ? -8.281 -13.633 4.398 1 98.5 27 LEU B C 1
ATOM 1171 O O . LEU B 1 27 ? -8.977 -14.547 3.953 1 98.5 27 LEU B O 1
ATOM 1175 N N . THR B 1 28 ? -8.594 -12.867 5.477 1 98.62 28 THR B N 1
ATOM 1176 C CA . THR B 1 28 ? -9.883 -13.016 6.145 1 98.62 28 THR B CA 1
ATOM 1177 C C . THR B 1 28 ? -10.617 -11.68 6.195 1 98.62 28 THR B C 1
ATOM 1179 O O . THR B 1 28 ? -10.008 -10.633 6.441 1 98.62 28 THR B O 1
ATOM 1182 N N . LYS B 1 29 ? -11.914 -11.719 5.93 1 98.44 29 LYS B N 1
ATOM 1183 C CA . LYS B 1 29 ? -12.727 -10.516 6.098 1 98.44 29 LYS B CA 1
ATOM 1184 C C . LYS B 1 29 ? -12.805 -10.102 7.562 1 98.44 29 LYS B C 1
ATOM 1186 O O . LYS B 1 29 ? -13.305 -10.859 8.398 1 98.44 29 LYS B O 1
ATOM 1191 N N . ALA B 1 30 ? -12.398 -8.938 7.84 1 98.12 30 ALA B N 1
ATOM 1192 C CA . ALA B 1 30 ? -12.312 -8.5 9.227 1 98.12 30 ALA B CA 1
ATOM 1193 C C . ALA B 1 30 ? -13.508 -7.617 9.594 1 98.12 30 ALA B C 1
ATOM 1195 O O . ALA B 1 30 ? -14.031 -7.707 10.703 1 98.12 30 ALA B O 1
ATOM 1196 N N . TRP B 1 31 ? -13.922 -6.73 8.766 1 97.69 31 TRP B N 1
ATOM 1197 C CA . TRP B 1 31 ? -15.023 -5.797 8.977 1 97.69 31 TRP B CA 1
ATOM 1198 C C . TRP B 1 31 ? -15.609 -5.324 7.648 1 97.69 31 TRP B C 1
ATOM 1200 O O . TRP B 1 31 ? -15.008 -5.535 6.59 1 97.69 31 TRP B O 1
ATOM 1210 N N . GLU B 1 32 ? -16.719 -4.859 7.645 1 97.06 32 GLU B N 1
ATOM 1211 C CA . GLU B 1 32 ? -17.359 -4.172 6.52 1 97.06 32 GLU B CA 1
ATOM 1212 C C . GLU B 1 32 ? -18.047 -2.887 6.977 1 97.06 32 GLU B C 1
ATOM 1214 O O . GLU B 1 32 ? -18.5 -2.787 8.117 1 97.06 32 GLU B O 1
ATOM 1219 N N . ALA B 1 33 ? -18 -1.921 6.184 1 95.12 33 ALA B N 1
ATOM 1220 C CA . ALA B 1 33 ? -18.672 -0.639 6.41 1 95.12 33 ALA B CA 1
ATOM 1221 C C . ALA B 1 33 ? -19.375 -0.153 5.145 1 95.12 33 ALA B C 1
ATOM 1223 O O . ALA B 1 33 ? -19.047 -0.608 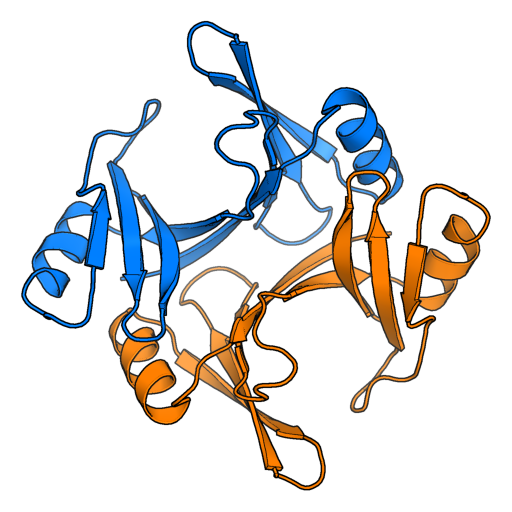4.039 1 95.12 33 ALA B O 1
ATOM 1224 N N . TYR B 1 34 ? -20.328 0.666 5.383 1 94.56 34 TYR B N 1
ATOM 1225 C CA . TYR B 1 34 ? -21.078 1.229 4.27 1 94.56 34 TYR B CA 1
ATOM 1226 C C . TYR B 1 34 ? -20.969 2.75 4.254 1 94.56 34 TYR B C 1
ATOM 1228 O O . TYR B 1 34 ? -20.859 3.381 5.309 1 94.56 34 TYR B O 1
ATOM 1236 N N . GLN B 1 35 ? -20.891 3.244 3.01 1 91 35 GLN B N 1
ATOM 1237 C CA . GLN B 1 35 ? -20.812 4.688 2.82 1 91 35 GLN B CA 1
ATOM 1238 C C . GLN B 1 35 ? -21.969 5.199 1.959 1 91 35 GLN B C 1
ATOM 1240 O O . GLN B 1 35 ? -22.562 4.434 1.201 1 91 35 GLN B O 1
ATOM 1245 N N . ASP B 1 36 ? -22.156 6.543 2.059 1 90.75 36 ASP B N 1
ATOM 1246 C CA . ASP B 1 36 ? -23.141 7.242 1.244 1 90.75 36 ASP B CA 1
ATOM 1247 C C . ASP B 1 36 ? -24.484 6.504 1.244 1 90.75 36 ASP B C 1
ATOM 1249 O O . ASP B 1 36 ? -25 6.156 0.184 1 90.75 36 ASP B O 1
ATOM 1253 N N . GLU B 1 37 ? -25.062 6.312 2.451 1 90 37 GLU B N 1
ATOM 1254 C CA . GLU B 1 37 ? -26.344 5.668 2.643 1 90 37 GLU B CA 1
ATOM 1255 C C . GLU B 1 37 ? -26.375 4.27 2.025 1 90 37 GLU B C 1
ATOM 1257 O O . GLU B 1 37 ? -27.25 3.955 1.221 1 90 37 GLU B O 1
ATOM 1262 N N . GLU B 1 38 ? -25.312 3.557 2.16 1 87.75 38 GLU B N 1
ATOM 1263 C CA . GLU B 1 38 ? -25.172 2.139 1.837 1 87.75 38 GLU B CA 1
ATOM 1264 C C . GLU B 1 38 ? -24.984 1.932 0.336 1 87.75 38 GLU B C 1
ATOM 1266 O O . GLU B 1 38 ? -25.156 0.817 -0.166 1 87.75 38 GLU B O 1
ATOM 1271 N N . GLN B 1 39 ? -24.75 3 -0.307 1 92.94 39 GLN B N 1
ATOM 1272 C CA . GLN B 1 39 ? -24.516 2.883 -1.743 1 92.94 39 GLN B CA 1
ATOM 1273 C C . GLN B 1 39 ? -23.188 2.186 -2.033 1 92.94 39 GLN B C 1
ATOM 1275 O O . GLN B 1 39 ? -23.078 1.443 -3.012 1 92.94 39 GLN B O 1
ATOM 1280 N N . TRP B 1 40 ? -22.234 2.527 -1.189 1 96.44 40 TRP B N 1
ATOM 1281 C CA . TRP B 1 40 ? -20.906 1.971 -1.412 1 96.44 40 TRP B CA 1
ATOM 1282 C C . TRP B 1 40 ? -20.438 1.179 -0.197 1 96.44 40 TRP B C 1
ATOM 1284 O O . TRP B 1 40 ? -20.875 1.429 0.926 1 96.44 40 TRP B O 1
ATOM 1294 N N . MET B 1 41 ? -19.562 0.25 -0.445 1 97.25 41 MET B N 1
ATOM 1295 C CA . MET B 1 41 ? -19.094 -0.662 0.594 1 97.25 41 MET B CA 1
ATOM 1296 C C . MET B 1 41 ? -17.578 -0.621 0.705 1 97.25 41 MET B C 1
ATOM 1298 O O . MET B 1 41 ? -16.875 -0.474 -0.301 1 97.25 41 MET B O 1
ATOM 1302 N N . LEU B 1 42 ? -17.125 -0.711 1.946 1 97.75 42 LEU B N 1
ATOM 1303 C CA . LEU B 1 42 ? -15.734 -0.963 2.297 1 97.75 42 LEU B CA 1
ATOM 1304 C C . LEU B 1 42 ? -15.594 -2.277 3.057 1 97.75 42 LEU B C 1
ATOM 1306 O O . LEU B 1 42 ? -16.406 -2.59 3.922 1 97.75 42 LEU B O 1
ATOM 1310 N N . VAL B 1 43 ? -14.617 -3.018 2.73 1 98.62 43 VAL B N 1
ATOM 1311 C CA . VAL B 1 43 ? -14.352 -4.266 3.439 1 98.62 43 VAL B CA 1
ATOM 1312 C C . VAL B 1 43 ? -12.867 -4.348 3.799 1 98.62 43 VAL B C 1
ATOM 1314 O O . VAL B 1 43 ? -12.008 -4.266 2.924 1 98.62 43 VAL B O 1
ATOM 1317 N N . GLY B 1 44 ? -12.594 -4.508 5.039 1 98.62 44 GLY B N 1
ATOM 1318 C CA . GLY B 1 44 ? -11.234 -4.75 5.484 1 98.62 44 GLY B CA 1
ATOM 1319 C C . GLY B 1 44 ? -10.844 -6.215 5.434 1 98.62 44 GLY B C 1
ATOM 1320 O O . GLY B 1 44 ? -11.5 -7.062 6.047 1 98.62 44 GLY B O 1
ATOM 1321 N N . MET B 1 45 ? -9.789 -6.543 4.641 1 98.81 45 MET B N 1
ATOM 1322 C CA . MET B 1 45 ? -9.234 -7.891 4.57 1 98.81 45 MET B CA 1
ATOM 1323 C C . MET B 1 45 ? -7.941 -7.988 5.371 1 98.81 45 MET B C 1
ATOM 1325 O O . MET B 1 45 ? -7.004 -7.227 5.141 1 98.81 45 MET B O 1
ATOM 1329 N N . ARG B 1 46 ? -7.879 -8.945 6.242 1 98.44 46 ARG B N 1
ATOM 1330 C CA . ARG B 1 46 ? -6.707 -9.125 7.094 1 98.44 46 ARG B CA 1
ATOM 1331 C C . ARG B 1 46 ? -5.812 -10.242 6.559 1 98.44 46 ARG B C 1
ATOM 1333 O O . ARG B 1 46 ? -6.305 -11.289 6.125 1 98.44 46 ARG B O 1
ATOM 1340 N N . PHE B 1 47 ? -4.543 -9.992 6.566 1 98.38 47 PHE B N 1
ATOM 1341 C CA . PHE B 1 47 ? -3.551 -11.016 6.262 1 98.38 47 PHE B CA 1
ATOM 1342 C C . PHE B 1 47 ? -3.32 -11.922 7.465 1 98.38 47 PHE B C 1
ATOM 1344 O O . PHE B 1 47 ? -3.592 -11.531 8.602 1 98.38 47 PHE B O 1
ATOM 1351 N N . PRO B 1 48 ? -2.842 -13.125 7.262 1 97.88 48 PRO B N 1
ATOM 1352 C CA . PRO B 1 48 ? -2.539 -14.008 8.391 1 97.88 48 PRO B CA 1
ATOM 1353 C C . PRO B 1 48 ? -1.452 -13.445 9.305 1 97.88 48 PRO B C 1
ATOM 1355 O O . PRO B 1 48 ? -1.454 -13.719 10.508 1 97.88 48 PRO B O 1
ATOM 1358 N N . ASP B 1 49 ? -0.572 -12.727 8.68 1 95.81 49 ASP B N 1
ATOM 1359 C CA . ASP B 1 49 ? 0.532 -12.117 9.414 1 95.81 49 ASP B CA 1
ATOM 1360 C C . ASP B 1 49 ? 0.552 -10.602 9.219 1 95.81 49 ASP B C 1
ATOM 1362 O O . ASP B 1 49 ? -0.037 -10.086 8.266 1 95.81 49 ASP B O 1
ATOM 1366 N N . GLY B 1 50 ? 1.143 -9.93 10.148 1 91.62 50 GLY B N 1
ATOM 1367 C CA . GLY B 1 50 ? 1.272 -8.484 10.031 1 91.62 50 GLY B CA 1
ATOM 1368 C C . GLY B 1 50 ? 0.042 -7.734 10.508 1 91.62 50 GLY B C 1
ATOM 1369 O O . GLY B 1 50 ? -0.947 -8.352 10.914 1 91.62 50 GLY B O 1
ATOM 1370 N N . GLU B 1 51 ? 0.093 -6.395 10.406 1 94 51 GLU B N 1
ATOM 1371 C CA . GLU B 1 51 ? -0.96 -5.586 11.008 1 94 51 GLU B CA 1
ATOM 1372 C C . GLU B 1 51 ? -1.674 -4.73 9.969 1 94 51 GLU B C 1
ATOM 1374 O O . GLU B 1 51 ? -2.783 -4.25 10.203 1 94 51 GLU B O 1
ATOM 1379 N N . SER B 1 52 ? -1.071 -4.52 8.82 1 96.81 52 SER B N 1
ATOM 1380 C CA . SER B 1 52 ? -1.711 -3.725 7.773 1 96.81 52 SER B CA 1
ATOM 1381 C C . SER B 1 52 ? -2.781 -4.527 7.047 1 96.81 52 SER B C 1
ATOM 1383 O O . SER B 1 52 ? -2.646 -5.742 6.879 1 96.81 52 SER B O 1
ATOM 1385 N N . GLU B 1 53 ? -3.777 -3.855 6.566 1 98.25 53 GLU B N 1
ATOM 1386 C CA . GLU B 1 53 ? -4.891 -4.52 5.895 1 98.25 53 GLU B CA 1
ATOM 1387 C C . GLU B 1 53 ? -4.926 -4.168 4.41 1 98.25 53 GLU B C 1
ATOM 1389 O O . GLU B 1 53 ? -4.34 -3.166 3.99 1 98.25 53 GLU B O 1
ATOM 1394 N N . LEU B 1 54 ? -5.547 -5.016 3.625 1 98.81 54 LEU B N 1
ATOM 1395 C CA . LEU B 1 54 ? -6.066 -4.691 2.299 1 98.81 54 LEU B CA 1
ATOM 1396 C C . LEU B 1 54 ? -7.535 -4.301 2.371 1 98.81 54 LEU B C 1
ATOM 1398 O O . LEU B 1 54 ? -8.375 -5.094 2.803 1 98.81 54 LEU B O 1
ATOM 1402 N N . VAL B 1 55 ? -7.84 -3.105 2.008 1 98.81 55 VAL B N 1
ATOM 1403 C CA . VAL B 1 55 ? -9.234 -2.676 2.059 1 98.81 55 VAL B CA 1
ATOM 1404 C C . VAL B 1 55 ? -9.812 -2.641 0.647 1 98.81 55 VAL B C 1
ATOM 1406 O O . VAL B 1 55 ? -9.211 -2.068 -0.265 1 98.81 55 VAL B O 1
ATOM 1409 N N . LEU B 1 56 ? -10.914 -3.295 0.471 1 98.88 56 LEU B N 1
ATOM 1410 C CA . LEU B 1 56 ? -11.664 -3.287 -0.784 1 98.88 56 LEU B CA 1
ATOM 1411 C C . LEU B 1 56 ? -12.734 -2.201 -0.773 1 98.88 56 LEU B C 1
ATOM 1413 O O . LEU B 1 56 ? -13.43 -2.02 0.23 1 98.88 56 LEU B O 1
ATOM 1417 N N . LYS B 1 57 ? -12.789 -1.436 -1.838 1 98.62 57 LYS B N 1
ATOM 1418 C CA . LYS B 1 57 ? -13.828 -0.418 -1.974 1 98.62 57 LYS B CA 1
ATOM 1419 C C . LYS B 1 57 ? -14.461 -0.462 -3.359 1 98.62 57 LYS B C 1
ATOM 1421 O O . LYS B 1 57 ? -13.789 -0.767 -4.348 1 98.62 57 LYS B O 1
ATOM 1426 N N . ASN B 1 58 ? -15.766 -0.097 -3.461 1 98.44 58 ASN B N 1
ATOM 1427 C CA . ASN B 1 58 ? -16.438 -0.278 -4.746 1 98.44 58 ASN B CA 1
ATOM 1428 C C . ASN B 1 58 ? -17.047 1.025 -5.246 1 98.44 58 ASN B C 1
ATOM 1430 O O . ASN B 1 58 ? -17.891 1.014 -6.141 1 98.44 58 ASN B O 1
ATOM 1434 N N . ASN B 1 59 ? -16.688 2.178 -4.617 1 97.69 59 ASN B N 1
ATOM 1435 C CA . ASN B 1 59 ? -17.109 3.469 -5.152 1 97.69 59 ASN B CA 1
ATOM 1436 C C . ASN B 1 59 ? -16.391 3.791 -6.461 1 97.69 59 ASN B C 1
ATOM 1438 O O . ASN B 1 59 ? -15.18 4.035 -6.465 1 97.69 59 ASN B O 1
ATOM 1442 N N . PRO B 1 60 ? -17.109 3.863 -7.602 1 96.62 60 PRO B N 1
ATOM 1443 C CA . PRO B 1 60 ? -16.438 4.035 -8.891 1 96.62 60 PRO B CA 1
ATOM 1444 C C . PRO B 1 60 ? -15.781 5.406 -9.039 1 96.62 60 PRO B C 1
ATOM 1446 O O . PRO B 1 60 ? -14.922 5.598 -9.906 1 96.62 60 PRO B O 1
ATOM 1449 N N . ASN B 1 61 ? -16.188 6.379 -8.242 1 95.69 61 ASN B N 1
ATOM 1450 C CA . ASN B 1 61 ? -15.57 7.699 -8.258 1 95.69 61 ASN B CA 1
ATOM 1451 C C . ASN B 1 61 ? -14.195 7.688 -7.598 1 95.69 61 ASN B C 1
ATOM 1453 O O . ASN B 1 61 ? -13.422 8.641 -7.738 1 95.69 61 ASN B O 1
ATOM 1457 N N . LEU B 1 62 ? -13.883 6.637 -6.914 1 95.31 62 LEU B N 1
ATOM 1458 C CA . LEU B 1 62 ? -12.602 6.445 -6.242 1 95.31 62 LEU B CA 1
ATOM 1459 C C . LEU B 1 62 ? -11.891 5.203 -6.766 1 95.31 62 LEU B C 1
ATOM 1461 O O . LEU B 1 62 ? -11.508 4.328 -5.988 1 95.31 62 LEU B O 1
ATOM 1465 N N . ASN B 1 63 ? -11.758 5.137 -7.984 1 96.44 63 ASN B N 1
ATOM 1466 C CA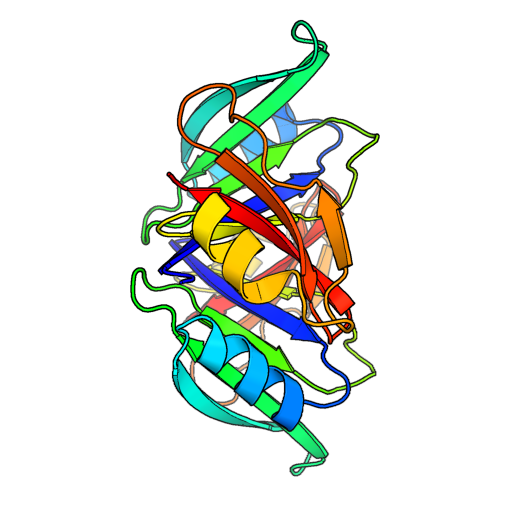 . ASN B 1 63 ? -11.227 3.959 -8.664 1 96.44 63 ASN B CA 1
ATOM 1467 C C . ASN B 1 63 ? -9.703 4.012 -8.766 1 96.44 63 ASN B C 1
ATOM 1469 O O . ASN B 1 63 ? -9.133 3.809 -9.836 1 96.44 63 ASN B O 1
ATOM 1473 N N . PHE B 1 64 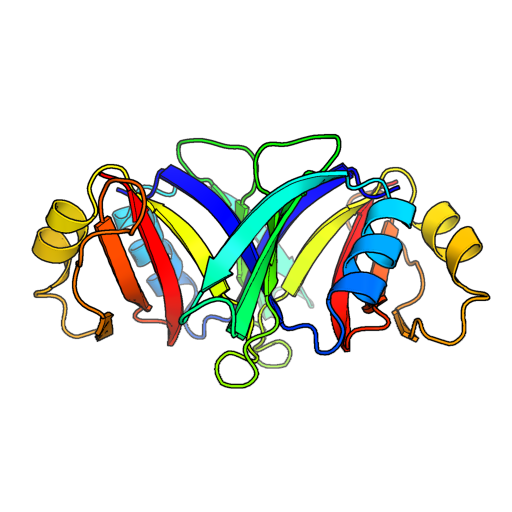? -9.047 4.324 -7.648 1 94.94 64 PHE B N 1
ATOM 1474 C CA . PHE B 1 64 ? -7.598 4.371 -7.5 1 94.94 64 PHE B CA 1
ATOM 1475 C C . PHE B 1 64 ? -7.172 3.787 -6.16 1 94.94 64 PHE B C 1
ATOM 1477 O O . PHE B 1 64 ? -8 3.605 -5.266 1 94.94 64 PHE B O 1
ATOM 1484 N N . SER B 1 65 ? -5.965 3.453 -6.074 1 96.69 65 SER B N 1
ATOM 1485 C CA . SER B 1 65 ? -5.445 2.949 -4.809 1 96.69 65 SER B CA 1
ATOM 1486 C C . SER B 1 65 ? -5.172 4.086 -3.83 1 96.69 65 SER B C 1
ATOM 1488 O O . SER B 1 65 ? -4.664 5.141 -4.223 1 96.69 65 SER B O 1
ATOM 1490 N N . GLU B 1 66 ? -5.535 3.922 -2.633 1 97.88 66 GLU B N 1
ATOM 1491 C CA . GLU B 1 66 ? -5.258 4.871 -1.561 1 97.88 66 GLU B CA 1
ATOM 1492 C C . GLU B 1 66 ? -4.305 4.281 -0.527 1 97.88 66 GLU B C 1
ATOM 1494 O O . GLU B 1 66 ? -4.562 3.203 0.016 1 97.88 66 GLU B O 1
ATOM 1499 N N . ILE B 1 67 ? -3.238 4.965 -0.258 1 98.69 67 ILE B N 1
ATOM 1500 C CA . ILE B 1 67 ? -2.307 4.602 0.804 1 98.69 67 ILE B CA 1
ATOM 1501 C C . ILE B 1 67 ? -2.695 5.312 2.098 1 98.69 67 ILE B C 1
ATOM 1503 O O . ILE B 1 67 ? -2.645 6.543 2.178 1 98.69 67 ILE B O 1
ATOM 1507 N N . GLU B 1 68 ? -3.047 4.562 3.082 1 98.56 68 GLU B N 1
ATOM 1508 C CA . GLU B 1 68 ? -3.498 5.16 4.336 1 98.56 68 GLU B CA 1
ATOM 1509 C C . GLU B 1 68 ? -2.461 4.98 5.441 1 98.56 68 GLU B C 1
ATOM 1511 O O . GLU B 1 68 ? -2.033 3.857 5.715 1 98.56 68 GLU B O 1
ATOM 1516 N N . ILE B 1 69 ? -2.107 6.051 6.09 1 98.69 69 ILE B N 1
ATOM 1517 C CA . ILE B 1 69 ? -1.058 6.082 7.102 1 98.69 69 ILE B CA 1
ATOM 1518 C C . ILE B 1 69 ? -1.654 6.48 8.453 1 98.69 69 ILE B C 1
ATOM 1520 O O . ILE B 1 69 ? -2.432 7.438 8.531 1 98.69 69 ILE B O 1
ATOM 1524 N N . VAL B 1 70 ? -1.274 5.77 9.453 1 98.25 70 VAL B N 1
ATOM 1525 C CA . VAL B 1 70 ? -1.642 6.168 10.805 1 98.25 70 VAL B CA 1
ATOM 1526 C C . VAL B 1 70 ? -0.737 7.309 11.273 1 98.25 70 VAL B C 1
ATOM 1528 O O . VAL B 1 70 ? 0.49 7.184 11.25 1 98.25 70 VAL B O 1
ATOM 1531 N N . CYS B 1 71 ? -1.374 8.359 11.625 1 97.19 71 CYS B N 1
ATOM 1532 C CA . CYS B 1 71 ? -0.717 9.523 12.211 1 97.19 71 CYS B CA 1
ATOM 1533 C C . CYS B 1 71 ? -1.078 9.664 13.68 1 97.19 71 CYS B C 1
ATOM 1535 O O . CYS B 1 71 ? -2.232 9.469 14.062 1 97.19 71 CYS B O 1
ATOM 1537 N N . GLU B 1 72 ? -0.092 9.969 14.469 1 96.06 72 GLU B N 1
ATOM 1538 C CA . GLU B 1 72 ? -0.354 10.172 15.891 1 96.06 72 GLU B CA 1
ATOM 1539 C C . GLU B 1 72 ? -1.438 11.227 16.109 1 96.06 72 GLU B C 1
ATOM 1541 O O . GLU B 1 72 ? -2.365 11.016 16.891 1 96.06 72 GLU B O 1
ATOM 1546 N N . ASP B 1 73 ? -1.295 12.359 15.539 1 97.56 73 ASP B N 1
ATOM 1547 C CA . ASP B 1 73 ? -2.207 13.5 15.602 1 97.56 73 ASP B CA 1
ATOM 1548 C C . ASP B 1 73 ? -2.326 14.18 14.242 1 97.56 73 ASP B C 1
ATOM 1550 O O . ASP B 1 73 ? -1.426 14.914 13.82 1 97.56 73 ASP B O 1
ATOM 1554 N N . VAL B 1 74 ? -3.51 14.016 13.594 1 98.38 74 VAL B N 1
ATOM 1555 C CA . VAL B 1 74 ? -3.711 14.477 12.227 1 98.38 74 VAL B CA 1
ATOM 1556 C C . VAL B 1 74 ? -3.723 16 12.195 1 98.38 74 VAL B C 1
ATOM 1558 O O . VAL B 1 74 ? -3.113 16.609 11.312 1 98.38 74 VAL B O 1
ATOM 1561 N N . GLN B 1 75 ? -4.379 16.578 13.141 1 98 75 GLN B N 1
ATOM 1562 C CA . GLN B 1 75 ? -4.457 18.047 13.195 1 98 75 GLN B CA 1
ATOM 1563 C C . GLN B 1 75 ? -3.082 18.656 13.43 1 98 75 GLN B C 1
ATOM 1565 O O . GLN B 1 75 ? -2.721 19.641 12.773 1 98 75 GLN B O 1
ATOM 1570 N N . HIS B 1 76 ? -2.361 18.109 14.32 1 97.81 76 HIS B N 1
ATOM 1571 C CA . HIS B 1 76 ? -1.015 18.594 14.586 1 97.81 76 HIS B CA 1
ATOM 1572 C C . HIS B 1 76 ? -0.128 18.469 13.352 1 97.81 76 HIS B C 1
ATOM 1574 O O . HIS B 1 76 ? 0.647 19.375 13.039 1 97.81 76 HIS B O 1
ATOM 1580 N N . THR B 1 77 ? -0.237 17.281 12.688 1 97.81 77 THR B N 1
ATOM 1581 C CA . THR B 1 77 ? 0.534 17.078 11.469 1 97.81 77 THR B CA 1
ATOM 1582 C C . THR B 1 77 ? 0.207 18.141 10.438 1 97.81 77 THR B C 1
ATOM 1584 O O . THR B 1 77 ? 1.109 18.719 9.828 1 97.81 77 THR B O 1
ATOM 1587 N N . TYR B 1 78 ? -1.051 18.406 10.234 1 98.44 78 TYR B N 1
ATOM 1588 C CA . TYR B 1 78 ? -1.49 19.438 9.305 1 98.44 78 TYR B CA 1
ATOM 1589 C C . TYR B 1 78 ? -0.911 20.797 9.688 1 98.44 78 TYR B C 1
ATOM 1591 O O . TYR B 1 78 ? -0.328 21.484 8.852 1 98.44 78 TYR B O 1
ATOM 1599 N N . GLU B 1 79 ? -1.021 21.156 10.953 1 98.19 79 GLU B N 1
ATOM 1600 C CA . GLU B 1 79 ? -0.545 22.453 11.422 1 98.19 79 GLU B CA 1
ATOM 1601 C C . GLU B 1 79 ? 0.96 22.594 11.219 1 98.19 79 GLU B C 1
ATOM 1603 O O . GLU B 1 79 ? 1.449 23.688 10.906 1 98.19 79 GLU B O 1
ATOM 1608 N N . THR B 1 80 ? 1.617 21.531 11.406 1 97.12 80 THR B N 1
ATOM 1609 C CA . THR B 1 80 ? 3.07 21.531 11.281 1 97.12 80 THR B CA 1
ATOM 1610 C C . THR B 1 80 ? 3.486 21.688 9.82 1 97.12 80 THR B C 1
ATOM 1612 O O . THR B 1 80 ? 4.496 22.344 9.531 1 97.12 80 THR B O 1
ATOM 1615 N N . LEU B 1 81 ? 2.689 21.156 8.914 1 97.75 81 LEU B N 1
ATOM 1616 C CA . LEU B 1 81 ? 3.148 21 7.535 1 97.75 81 LEU B CA 1
ATOM 1617 C C . LEU B 1 81 ? 2.473 22.031 6.625 1 97.75 81 LEU B C 1
ATOM 1619 O O . LEU B 1 81 ? 2.906 22.234 5.492 1 97.75 81 LEU B O 1
ATOM 1623 N N . LYS B 1 82 ? 1.469 22.688 7.074 1 97.38 82 LYS B N 1
ATOM 1624 C CA . LYS B 1 82 ? 0.605 23.469 6.203 1 97.38 82 LYS B CA 1
ATOM 1625 C C . LYS B 1 82 ? 1.365 24.641 5.594 1 97.38 82 LYS B C 1
ATOM 1627 O O . LYS B 1 82 ? 0.963 25.188 4.559 1 97.38 82 LYS B O 1
ATOM 1632 N N . THR B 1 83 ? 2.459 25.078 6.137 1 97.12 83 THR B N 1
ATOM 1633 C CA . THR B 1 83 ? 3.188 26.234 5.645 1 97.12 83 THR B CA 1
ATOM 1634 C C . THR B 1 83 ? 4.172 25.828 4.551 1 97.12 83 THR B C 1
ATOM 1636 O O . THR B 1 83 ? 4.711 26.688 3.848 1 97.12 83 THR B O 1
ATOM 1639 N N . ASN B 1 84 ? 4.469 24.547 4.426 1 97.12 84 ASN B N 1
ATOM 1640 C CA . ASN B 1 84 ? 5.312 24.062 3.338 1 97.12 84 ASN B CA 1
ATOM 1641 C C . ASN B 1 84 ? 4.598 24.156 1.993 1 97.12 84 ASN B C 1
ATOM 1643 O O . ASN B 1 84 ? 3.627 23.422 1.757 1 97.12 84 ASN B O 1
ATOM 1647 N N . PRO B 1 85 ? 5.035 24.938 1.127 1 96.81 85 PRO B N 1
ATOM 1648 C CA . PRO B 1 85 ? 4.312 25.172 -0.127 1 96.81 85 PRO B CA 1
ATOM 1649 C C . PRO B 1 85 ? 4.387 23.969 -1.075 1 96.81 85 PRO B C 1
ATOM 1651 O O . PRO B 1 85 ? 3.645 23.922 -2.059 1 96.81 85 PRO B O 1
ATOM 1654 N N . GLU B 1 86 ? 5.227 23.062 -0.856 1 97.38 86 GLU B N 1
ATOM 1655 C CA . GLU B 1 86 ? 5.391 21.906 -1.731 1 97.38 86 GLU B CA 1
ATOM 1656 C C . GLU B 1 86 ? 4.387 20.797 -1.392 1 97.38 86 GLU B C 1
ATOM 1658 O O . GLU B 1 86 ? 4.285 19.797 -2.105 1 97.38 86 GLU B O 1
ATOM 1663 N N . ILE B 1 87 ? 3.672 21 -0.284 1 98.44 87 ILE B N 1
ATOM 1664 C CA . ILE B 1 87 ? 2.633 20.062 0.127 1 98.44 87 ILE B CA 1
ATOM 1665 C C . ILE B 1 87 ? 1.264 20.578 -0.3 1 98.44 87 ILE B C 1
ATOM 1667 O O . ILE B 1 87 ? 0.941 21.75 -0.07 1 98.44 87 ILE B O 1
ATOM 1671 N N . LYS B 1 88 ? 0.513 19.766 -0.968 1 98.56 88 LYS B N 1
ATOM 1672 C CA . LYS B 1 88 ? -0.861 20.109 -1.318 1 98.56 88 LYS B CA 1
ATOM 1673 C C . LYS B 1 88 ? -1.859 19.344 -0.453 1 98.56 88 LYS B C 1
ATOM 1675 O O . LYS B 1 88 ? -1.858 18.125 -0.437 1 98.56 88 LYS B O 1
ATOM 1680 N N . TRP B 1 89 ? -2.682 20.062 0.211 1 98.69 89 TRP B N 1
ATOM 1681 C CA . TRP B 1 89 ? -3.75 19.453 0.996 1 98.69 89 TRP B CA 1
ATOM 1682 C C . TRP B 1 89 ? -5.023 19.312 0.168 1 98.69 89 TRP B C 1
ATOM 1684 O O . TRP B 1 89 ? -5.703 20.297 -0.103 1 98.69 89 TRP B O 1
ATOM 1694 N N . ILE B 1 90 ? -5.297 18.172 -0.196 1 98.44 90 ILE B N 1
ATOM 1695 C CA . ILE B 1 90 ? -6.496 17.859 -0.967 1 98.44 90 ILE B CA 1
ATOM 1696 C C . ILE B 1 90 ? -7.727 17.969 -0.067 1 98.44 90 ILE B C 1
ATOM 1698 O O . ILE B 1 90 ? -8.773 18.469 -0.483 1 98.44 90 ILE B O 1
ATOM 1702 N N . ARG B 1 91 ? -7.598 17.406 1.139 1 98.31 91 ARG B N 1
ATOM 1703 C CA . ARG B 1 91 ? -8.57 17.578 2.215 1 98.31 91 ARG B CA 1
ATOM 1704 C C . ARG B 1 91 ? -7.871 17.891 3.535 1 98.31 91 ARG B C 1
ATOM 1706 O O . ARG B 1 91 ? -7.066 17.094 4.02 1 98.31 91 ARG B O 1
ATOM 1713 N N . THR B 1 92 ? -8.281 19.062 4.008 1 98.69 92 THR B N 1
ATOM 1714 C CA . THR B 1 92 ? -7.781 19.375 5.344 1 98.69 92 THR B CA 1
ATOM 1715 C C . THR B 1 92 ? -8.461 18.5 6.391 1 98.69 92 THR B C 1
ATOM 1717 O O . THR B 1 92 ? -9.438 17.812 6.09 1 98.69 92 THR B O 1
ATOM 1720 N N . PRO B 1 93 ? -7.875 18.469 7.648 1 98.5 93 PRO B N 1
ATOM 1721 C CA . PRO B 1 93 ? -8.422 17.547 8.648 1 98.5 93 PRO B CA 1
ATOM 1722 C C . PRO B 1 93 ? -9.922 17.719 8.852 1 98.5 93 PRO B C 1
ATOM 1724 O O . PRO B 1 93 ? -10.414 18.844 8.961 1 98.5 93 PRO B O 1
ATOM 1727 N N . PHE B 1 94 ? -10.562 16.641 8.891 1 97.81 94 PHE B N 1
ATOM 1728 C CA . PHE B 1 94 ? -11.984 16.562 9.195 1 97.81 94 PHE B CA 1
ATOM 1729 C C . PHE B 1 94 ? -12.289 15.336 10.047 1 97.81 94 PHE B C 1
ATOM 1731 O O . PHE B 1 94 ? -11.492 14.391 10.086 1 97.81 94 PHE B O 1
ATOM 1738 N N . PRO B 1 95 ? -13.391 15.32 10.797 1 95.69 95 PRO B N 1
ATOM 1739 C CA . PRO B 1 95 ? -13.695 14.188 11.672 1 95.69 95 PRO B CA 1
ATOM 1740 C C . PRO B 1 95 ? -13.953 12.898 10.891 1 95.69 95 PRO B C 1
ATOM 1742 O O . PRO B 1 95 ? -14.578 12.922 9.836 1 95.69 95 PRO B O 1
ATOM 1745 N N . ASN B 1 96 ? -13.344 11.844 11.305 1 90 96 ASN B N 1
ATOM 1746 C CA . ASN B 1 96 ? -13.664 10.508 10.805 1 90 96 ASN B CA 1
ATOM 1747 C C . ASN B 1 96 ? -15 10.008 11.352 1 90 96 ASN B C 1
ATOM 1749 O O . ASN B 1 96 ? -15.406 10.398 12.445 1 90 96 ASN B O 1
ATOM 1753 N N . SER B 1 97 ? -15.711 9.188 10.664 1 80 97 SER B N 1
ATOM 1754 C CA . SER B 1 97 ? -17.031 8.719 11.078 1 80 97 SER B CA 1
ATOM 1755 C C . SER B 1 97 ? -16.953 7.91 12.367 1 80 97 SER B C 1
ATOM 1757 O O . SER B 1 97 ? -17.938 7.828 13.109 1 80 97 SER B O 1
ATOM 1759 N N . LEU B 1 98 ? -15.891 7.336 12.617 1 79.06 98 LEU B N 1
ATOM 1760 C CA . LEU B 1 98 ? -15.734 6.508 13.812 1 79.06 98 LEU B CA 1
ATOM 1761 C C . LEU B 1 98 ? -15.062 7.293 14.93 1 79.06 98 LEU B C 1
ATOM 1763 O O . LEU B 1 98 ? -15.656 7.492 15.992 1 79.06 98 LEU B O 1
ATOM 1767 N N . SER B 1 99 ? -13.844 7.656 14.758 1 85.5 99 SER B N 1
ATOM 1768 C CA . SER B 1 99 ? -13.094 8.43 15.734 1 85.5 99 SER B CA 1
ATOM 1769 C C . SER B 1 99 ? -11.883 9.102 15.102 1 85.5 99 SER B C 1
ATOM 1771 O O . SER B 1 99 ? -11.305 8.586 14.141 1 85.5 99 SER B O 1
ATOM 1773 N N . GLY B 1 100 ? -11.562 10.18 15.672 1 96.12 100 GLY B N 1
ATOM 1774 C CA . GLY B 1 100 ? -10.359 10.875 15.242 1 96.12 100 GLY B CA 1
ATOM 1775 C C . GLY B 1 100 ? -10.562 11.711 14 1 96.12 100 GLY B C 1
ATOM 1776 O O . GLY B 1 100 ? -11.617 12.312 13.812 1 96.12 100 GLY B O 1
ATOM 1777 N N . HIS B 1 101 ? -9.523 11.922 13.242 1 98 101 HIS B N 1
ATOM 1778 C CA . HIS B 1 101 ? -9.531 12.781 12.07 1 98 101 HIS B CA 1
ATOM 1779 C C . HIS B 1 101 ? -8.906 12.086 10.867 1 98 101 HIS B C 1
ATOM 1781 O O . HIS B 1 101 ? -8.148 11.125 11.023 1 98 101 HIS B O 1
ATOM 1787 N N . VAL B 1 102 ? -9.242 12.602 9.734 1 98.06 102 VAL B N 1
ATOM 1788 C CA . VAL B 1 102 ? -8.672 12.195 8.461 1 98.06 102 VAL B CA 1
ATOM 1789 C C . VAL B 1 102 ? -8.203 13.422 7.68 1 98.06 102 VAL B C 1
ATOM 1791 O O . VAL B 1 102 ? -8.781 14.5 7.812 1 98.06 102 VAL B O 1
ATOM 1794 N N . ALA B 1 103 ? -7.203 13.328 6.957 1 98.5 103 ALA B N 1
ATOM 1795 C CA . ALA B 1 103 ? -6.746 14.328 5.988 1 98.5 103 ALA B CA 1
ATOM 1796 C C . ALA B 1 103 ? -6.137 13.656 4.762 1 98.5 103 ALA B C 1
ATOM 1798 O O . ALA B 1 103 ? -5.746 12.484 4.812 1 98.5 103 ALA B O 1
ATOM 1799 N N . VAL B 1 104 ? -6.164 14.289 3.664 1 98.62 104 VAL B N 1
ATOM 1800 C CA . VAL B 1 104 ? -5.555 13.797 2.436 1 98.62 104 VAL B CA 1
ATOM 1801 C C . VAL B 1 104 ? -4.531 14.805 1.922 1 98.62 104 VAL B C 1
ATOM 1803 O O . VAL B 1 104 ? -4.852 15.977 1.716 1 98.62 104 VAL B O 1
ATOM 1806 N N . MET B 1 105 ? -3.354 14.312 1.73 1 98.69 105 MET B N 1
ATOM 1807 C CA . MET B 1 105 ? -2.291 15.219 1.299 1 98.69 105 MET B CA 1
ATOM 1808 C C . MET B 1 105 ? -1.546 14.648 0.096 1 98.69 105 MET B C 1
ATOM 1810 O O . MET B 1 105 ? -1.474 13.438 -0.075 1 98.69 105 MET B O 1
ATOM 1814 N N . GLN B 1 106 ? -1.038 15.492 -0.733 1 98.75 106 GLN B N 1
ATOM 1815 C CA . GLN B 1 106 ? -0.044 15.18 -1.756 1 98.75 106 GLN B CA 1
ATOM 1816 C C . GLN B 1 106 ? 1.346 15.648 -1.33 1 98.75 106 GLN B C 1
ATOM 1818 O O . GLN B 1 106 ? 1.555 16.828 -1.066 1 98.75 106 GLN B O 1
ATOM 1823 N N . ALA B 1 107 ? 2.25 14.734 -1.205 1 98.69 107 ALA B N 1
ATOM 1824 C CA . ALA B 1 107 ? 3.621 15.023 -0.796 1 98.69 107 ALA B CA 1
ATOM 1825 C C . ALA B 1 107 ? 4.371 15.789 -1.885 1 98.69 107 ALA B C 1
ATOM 1827 O O . ALA B 1 107 ? 3.912 15.859 -3.027 1 98.69 107 ALA B O 1
ATOM 1828 N N . PRO B 1 108 ? 5.492 16.391 -1.557 1 98.56 108 PRO B N 1
ATOM 1829 C CA . PRO B 1 108 ? 6.262 17.172 -2.539 1 98.56 108 PRO B CA 1
ATOM 1830 C C . PRO B 1 108 ? 6.621 16.344 -3.777 1 98.56 108 PRO B C 1
ATOM 1832 O O . PRO B 1 108 ? 6.766 16.906 -4.867 1 98.56 108 PRO B O 1
ATOM 1835 N N . ASP B 1 109 ? 6.723 15.016 -3.584 1 98.38 109 ASP B N 1
ATOM 1836 C CA . ASP B 1 109 ? 7.121 14.172 -4.707 1 98.38 109 ASP B CA 1
ATOM 1837 C C . ASP B 1 109 ? 5.91 13.734 -5.527 1 98.38 109 ASP B C 1
ATOM 1839 O O . ASP B 1 109 ? 6.023 12.891 -6.414 1 98.38 109 ASP B O 1
ATOM 1843 N N . GLY B 1 110 ? 4.758 14.188 -5.18 1 98.06 110 GLY B N 1
ATOM 1844 C CA . GLY B 1 110 ? 3.566 13.969 -5.98 1 98.06 110 GLY B CA 1
ATOM 1845 C C . GLY B 1 110 ? 2.717 12.812 -5.488 1 98.06 110 GLY B C 1
ATOM 1846 O O . GLY B 1 110 ? 1.596 12.617 -5.957 1 98.06 110 GLY B O 1
ATOM 1847 N N . ASN B 1 111 ? 3.172 12.055 -4.609 1 98.56 111 ASN B N 1
ATOM 1848 C CA . ASN B 1 111 ? 2.426 10.922 -4.082 1 98.56 111 ASN B CA 1
ATOM 1849 C C . ASN B 1 111 ? 1.367 11.359 -3.074 1 98.56 111 ASN B C 1
ATOM 1851 O O . ASN B 1 111 ? 1.604 12.273 -2.277 1 98.56 111 ASN B O 1
ATOM 1855 N N . VAL B 1 112 ? 0.264 10.688 -3.113 1 98.56 112 VAL B N 1
ATOM 1856 C CA . VAL B 1 112 ? -0.879 11.07 -2.289 1 98.56 112 VAL B CA 1
ATOM 1857 C C . VAL B 1 112 ? -1.058 10.062 -1.156 1 98.56 112 VAL B C 1
ATOM 1859 O O . VAL B 1 112 ? -0.947 8.852 -1.369 1 98.56 112 VAL B O 1
ATOM 1862 N N . PHE B 1 113 ? -1.356 10.586 0.03 1 98.75 113 PHE B N 1
ATOM 1863 C CA . PHE B 1 113 ? -1.558 9.766 1.219 1 98.75 113 PHE B CA 1
ATOM 1864 C C . PHE B 1 113 ? -2.818 10.188 1.961 1 98.75 113 PHE B C 1
ATOM 1866 O O . PHE B 1 113 ? -3.127 11.375 2.043 1 98.75 113 PHE B O 1
ATOM 1873 N N . VAL B 1 114 ? -3.496 9.219 2.467 1 98.62 114 VAL B N 1
ATOM 1874 C CA . VAL B 1 114 ? -4.574 9.453 3.422 1 98.62 114 VAL B CA 1
ATOM 1875 C C . VAL B 1 114 ? -4.039 9.305 4.848 1 98.62 114 VAL B C 1
ATOM 1877 O O . VAL B 1 114 ? -3.482 8.266 5.203 1 98.62 114 VAL B O 1
ATOM 1880 N N . LEU B 1 115 ? -4.172 10.336 5.625 1 98.5 115 LEU B N 1
ATOM 1881 C CA . LEU B 1 115 ? -3.752 10.32 7.023 1 98.5 115 LEU B CA 1
ATOM 1882 C C . LEU B 1 115 ? -4.938 10.039 7.945 1 98.5 115 LEU B C 1
ATOM 1884 O O . LEU B 1 115 ? -5.996 10.656 7.805 1 98.5 115 LEU B O 1
ATOM 1888 N N . VAL B 1 116 ? -4.73 9.109 8.836 1 98.06 116 VAL B N 1
ATOM 1889 C CA . VAL B 1 116 ? -5.762 8.797 9.82 1 98.06 116 VAL B CA 1
ATOM 1890 C C . VAL B 1 116 ? -5.156 8.766 11.219 1 98.06 116 VAL B C 1
ATOM 1892 O O . VAL B 1 116 ? -4.02 8.328 11.398 1 98.06 116 VAL B O 1
ATOM 1895 N N . GLY B 1 117 ? -5.844 9.242 12.164 1 97.44 117 GLY B N 1
ATOM 1896 C CA . GLY B 1 117 ? -5.359 9.273 13.531 1 97.44 117 GLY B CA 1
ATOM 1897 C C . GLY B 1 117 ? -6.191 10.164 14.438 1 97.44 117 GLY B C 1
ATOM 1898 O O . GLY B 1 117 ? -7.332 10.5 14.117 1 97.44 117 GLY B O 1
ATOM 1899 N N . SER B 1 118 ? -5.672 10.391 15.695 1 94.31 118 SER B N 1
ATOM 1900 C CA . SER B 1 118 ? -6.387 11.266 16.625 1 94.31 118 SER B CA 1
ATOM 1901 C C . SER B 1 118 ? -6.551 12.664 16.031 1 94.31 118 SER B C 1
ATOM 1903 O O . SER B 1 118 ? -5.773 13.086 15.18 1 94.31 118 SER B O 1
#

Radius of gyration: 17.76 Å; Cα contacts (8 Å, |Δi|>4): 585; chains: 2; bounding box: 51×49×33 Å

Nearest PDB structures (foldseek):
  4z6o-assembly1_B  TM=6.251E-01  e=5.442E-03  Brevibacterium fuscum
  4ghc-assembly1_A  TM=6.538E-01  e=8.139E-03  Brevibacterium fuscum
  3bqx-assembly1_A-2  TM=3.965E-01  e=1.369E-03  Fulvimarina pelagi HTCC2506
  3l20-assembly1_A  TM=3.596E-01  e=1.292E-03  Staphylococcus aureus subsp. aureus USA300
  8hmz-assembly1_D  TM=2.120E-01  e=2.873E+00  Homo sapiens

Organism: Alkalihalophilus pseudofirmus (strain ATCC BAA-2126 / JCM 17055 / OF4) (NCBI:txid398511)

InterPro domains:
  IPR004360 Glyoxalase/fosfomycin resistance/dioxygenase domain [PF00903] (7-113)
  IPR029068 Glyoxalase/Bleomycin resistance protein/Dihydroxybiphenyl dioxygenase [G3DSA:3.10.180.10] (2-117)
  IPR029068 Glyoxalase/Bleomycin resistance protein/Dihydroxybiphenyl dioxygenase [SSF54593] (1-116)
  IPR037523 Vicinal oxygen chelate (VOC), core domain [PS51819] (4-118)

Secondary structure (DSSP, 8-state):
-EEEEEEEEEE-SSHHHHHHHHHHTT-EEEEEEEETTTTEEEEEEEPSSSS-EEEEE--GGG-S-EEEEEES-HHHHHHHHTT-TT-EEEEEEEE-SSSSEEEEEE-TTS-EEEEEE-/-EEEEEEEEEE-SSHHHHHHHHHHTT-EEEEEEEETTTTEEEEEEEPSSSS-EEEEE--GGG-S-EEEEEES-HHHHHHHHTT-TT-EEEEEEEE-SSSSEEEEEE-TTS-EEEEEE-

Solvent-accessible surface area (backbone atoms only — not comparable to full-atom values): 12141 Å² total; per-residue (Å²): 87,44,31,27,61,45,33,42,35,35,44,28,87,56,56,70,61,47,51,54,52,46,38,74,35,42,31,42,82,70,50,72,49,65,38,82,92,64,72,27,47,38,34,39,30,33,36,75,33,77,84,38,30,47,28,44,30,43,45,77,93,52,69,51,75,42,42,30,31,33,23,67,41,37,57,58,51,48,68,71,45,67,80,43,81,60,48,44,68,79,35,67,71,40,77,39,95,83,66,44,21,32,32,30,38,27,42,71,64,66,51,62,39,34,39,34,27,67,86,44,30,26,60,45,33,42,33,36,44,26,85,55,54,70,60,48,50,55,52,46,39,74,35,43,30,41,83,71,51,72,48,64,38,83,91,63,72,28,47,37,32,38,28,35,37,75,33,78,84,36,31,46,28,44,30,45,46,77,91,53,70,51,74,44,44,31,32,32,22,67,41,38,59,59,50,45,66,71,44,67,78,44,83,60,47,45,68,80,35,67,72,42,76,39,96,84,64,44,20,33,31,30,37,27,43,72,65,65,50,63,40,35,38,34,26,67

Foldseek 3Di:
DWDFFAEKEAEDQDVVVVQVVVVVVPWDWDDKDAPDVRPKIKTWIHHPDDRHTYIYIHPPVCRGMATETEDAAQQVVCVVCVPPPLKAWPAHWDADPPGHTWTWIQHSVGDIHIYGHD/DWDFFAEKEAEDQDVVVVQVVVVVVPWDWDDKDAPDVNPKIKTWIHHPDDRHTYIYIHDPVCRGMATETEDAAQQVVCVVCVPPPLKAWPAHWDADPPGHTWTWIQHSVGDIHIYGHD

pLDDT: mean 96.95, std 3.23, range [79.06, 98.88]

Sequence (236 aa):
MWKKLECIAIFTEDIKESIAFYQSLGLTKAWEAYQDEEQWMLVGMRFPDGESELVLKNNPNLNFSEIEIVCEDVQHTYETLKTNPEIKWIRTPFPNSLSGHVAVMQAPDGNVFVLVGSMWKKLECIAIFTEDIKESIAFYQSLGLTKAWEAYQDEEQWMLVGMRFPDGESELVLKNNPNLNFSEIEIVCEDVQHTYETLKTNPEIKWIRTPFPNSLSGHVAVMQAPDGNVFVLVGS